Protein AF-B5HY35-F1 (afdb_monomer_lite)

InterPro domains:
  IPR005804 Fatty acid desaturase domain [PF00487] (95-210)
  IPR012171 Fatty acid desaturase [PTHR19353] (73-209)

pLDDT: mean 72.97, std 21.93, range [35.75, 98.25]

Foldseek 3Di:
DPPVVVVVVVVVVVVVVPDDDPPDDPDDDDDDDDDDDDDDDDDDDDDDDDDDDDDDDPDDPDPPDPPPDPPLLQVLLCQLVVVLVVLQCVLVDPPDPPSVVSVVVNVCVVVVQLVVLVVVDPPVVSVVCVSVVSSVVSNLVSVLQCVFQPPFDDDDDDPDDDQLLVLLRRTAADDDPPVCCVSNVLSSLRSLCSVCVPDHSVCSVVCVVVHDDSVVSVVVVVPPDDPDPPPDPDD

Organism: Streptomyces sviceus (strain ATCC 29083 / DSM 924 / JCM 4929 / NBRC 13980 / NCIMB 11184 / NRRL 5439 / UC 5370) (NCBI:txid463191)

Sequence (235 aa):
MPLGDALRRDELRVVAGQAHPPPRQPRQPRQPRQPRGTRPRPRPRPAGLVPGPGPGRQGAPPPDRPLAGVPVFPLLTLEGFNLHVSSVKAPANRSLKRRPLDGALLCAHFALYPTVLLWLLPPGMAIAFIAVHQGLFGVYLGSLFAPNHKGMPILTGDDRPDFLRRQVLTSRNVRGGWFTDIALGGLNHQIEHHLFPSMPSPNLRKARAIRPSPVSIRLEHRSGTPASPPREARP

Secondary structure (DSSP, 8-state):
--HHHHHHHHHHHHHHTT-PPPP-PPPPPPPPPPP---PPPPPPPP--------S---PPPPTTS------HHHHHTTHHHHHHHHHHHGGG-TT-TTHHHHHHHHHHHHHHHHHHHHHHS-HHHHHHHHHHHHHHHHHHHHHHHHHHHTTSPP--SS-PPPHHHHHHHS------HHHHHHHTTTGGGHHHHHH-TTS-GGGHHHHTTTSPPHHHHHHHHHT-PPPPPP-----

Radius of gyration: 25.95 Å; chains: 1; bounding box: 74×46×71 Å

Structure (mmCIF, N/CA/C/O backbone):
data_AF-B5HY35-F1
#
_entry.id   AF-B5HY35-F1
#
loop_
_atom_site.group_PDB
_atom_site.id
_atom_site.type_symbol
_atom_site.label_atom_id
_atom_site.label_alt_id
_atom_site.label_comp_id
_atom_site.label_asym_id
_atom_site.label_entity_id
_atom_site.label_seq_id
_atom_site.pdbx_PDB_ins_code
_atom_site.Cartn_x
_atom_site.Cartn_y
_atom_site.Cartn_z
_atom_site.occupancy
_atom_site.B_iso_or_equiv
_atom_site.auth_seq_id
_atom_site.auth_comp_id
_atom_site.auth_asym_id
_atom_site.auth_atom_id
_atom_site.pdbx_PDB_model_num
ATOM 1 N N . MET A 1 1 ? -10.377 -9.571 -46.362 1.00 47.06 1 MET A N 1
ATOM 2 C CA . MET A 1 1 ? -10.036 -9.389 -44.932 1.00 47.06 1 MET A CA 1
ATOM 3 C C . MET A 1 1 ? -9.162 -8.141 -44.758 1.00 47.06 1 MET A C 1
ATOM 5 O O . MET A 1 1 ? -7.967 -8.254 -44.987 1.00 47.06 1 MET A O 1
ATOM 9 N N . PRO A 1 2 ? -9.725 -6.962 -44.416 1.00 48.44 2 PRO A N 1
ATOM 10 C CA . PRO A 1 2 ? -8.917 -5.803 -44.007 1.00 48.44 2 PRO A CA 1
ATOM 11 C C . PRO A 1 2 ? -9.407 -5.092 -42.721 1.00 48.44 2 PRO A C 1
ATOM 13 O O . PRO A 1 2 ? -8.934 -4.007 -42.402 1.00 48.44 2 PRO A O 1
ATOM 16 N N . LEU A 1 3 ? -10.347 -5.670 -41.961 1.00 43.34 3 LEU A N 1
ATOM 17 C CA . LEU A 1 3 ? -10.993 -4.975 -40.832 1.00 43.34 3 LEU A CA 1
ATOM 18 C C . LEU A 1 3 ? -10.186 -5.002 -39.513 1.00 43.34 3 LEU A C 1
ATOM 20 O O . LEU A 1 3 ? -10.438 -4.198 -38.621 1.00 43.34 3 LEU A O 1
ATOM 24 N N . GLY A 1 4 ? -9.208 -5.907 -39.376 1.00 43.06 4 GLY A N 1
ATOM 25 C CA . GLY A 1 4 ? -8.442 -6.093 -38.131 1.00 43.06 4 GLY A CA 1
ATOM 26 C C . GLY A 1 4 ? -7.314 -5.079 -37.902 1.00 43.06 4 GLY A C 1
ATOM 27 O O . GLY A 1 4 ? -6.993 -4.760 -36.757 1.00 43.06 4 GLY A O 1
ATOM 28 N N . ASP A 1 5 ? -6.733 -4.534 -38.973 1.00 50.94 5 ASP A N 1
ATOM 29 C CA . ASP A 1 5 ? -5.574 -3.635 -38.873 1.00 50.94 5 ASP A CA 1
ATOM 30 C C . ASP A 1 5 ? -5.959 -2.185 -38.558 1.00 50.94 5 ASP A C 1
ATOM 32 O O . ASP A 1 5 ? -5.184 -1.465 -37.924 1.00 50.94 5 ASP A O 1
ATOM 36 N N . ALA A 1 6 ? -7.166 -1.763 -38.941 1.00 45.97 6 ALA A N 1
ATOM 37 C CA . ALA A 1 6 ? -7.681 -0.431 -38.630 1.00 45.97 6 ALA A CA 1
ATOM 38 C C . ALA A 1 6 ? -7.977 -0.280 -37.127 1.00 45.97 6 ALA A C 1
ATOM 40 O O . ALA A 1 6 ? -7.503 0.665 -36.498 1.00 45.97 6 ALA A O 1
ATOM 41 N N . LEU A 1 7 ? -8.633 -1.278 -36.520 1.00 48.44 7 LEU A N 1
ATOM 42 C CA . LEU A 1 7 ? -8.936 -1.294 -35.082 1.00 48.44 7 LEU A CA 1
ATOM 43 C C . LEU A 1 7 ? -7.670 -1.298 -34.210 1.00 48.44 7 LEU A C 1
ATOM 45 O O . LEU A 1 7 ? -7.625 -0.640 -33.173 1.00 48.44 7 LEU A O 1
ATOM 49 N N . ARG A 1 8 ? -6.595 -1.968 -34.650 1.00 52.88 8 ARG A N 1
ATOM 50 C CA . ARG A 1 8 ? -5.300 -1.947 -33.947 1.00 52.88 8 ARG A CA 1
ATOM 51 C C . ARG A 1 8 ? -4.630 -0.572 -33.963 1.00 52.88 8 ARG A C 1
ATOM 53 O O . ARG A 1 8 ? -3.971 -0.214 -32.989 1.00 52.88 8 ARG A O 1
ATOM 60 N N . ARG A 1 9 ? -4.761 0.183 -35.059 1.00 51.97 9 ARG A N 1
ATOM 61 C CA . ARG A 1 9 ? -4.145 1.514 -35.202 1.00 51.97 9 ARG A CA 1
ATOM 62 C C . ARG A 1 9 ? -4.886 2.582 -34.403 1.00 51.97 9 ARG A C 1
ATOM 64 O O . ARG A 1 9 ? -4.225 3.448 -33.829 1.00 51.97 9 ARG A O 1
ATOM 71 N N . ASP A 1 10 ? -6.210 2.491 -34.312 1.00 46.62 10 ASP A N 1
ATOM 72 C CA . ASP A 1 10 ? -7.003 3.431 -33.516 1.00 46.62 10 ASP A CA 1
ATOM 73 C C . ASP A 1 10 ? -6.817 3.213 -32.008 1.00 46.62 10 ASP A C 1
ATOM 75 O O . ASP A 1 10 ? -6.600 4.180 -31.279 1.00 46.62 10 ASP A O 1
ATOM 79 N N . GLU A 1 11 ? -6.738 1.962 -31.541 1.00 49.25 11 GLU A N 1
ATOM 80 C CA . GLU A 1 11 ? -6.374 1.642 -30.147 1.00 49.25 11 GLU A CA 1
ATOM 81 C C . GLU A 1 11 ? -4.985 2.203 -29.770 1.00 49.25 11 GLU A C 1
ATOM 83 O O . GLU A 1 11 ? -4.806 2.800 -28.706 1.00 49.25 11 GLU A O 1
ATOM 88 N N . LEU A 1 12 ? -3.998 2.088 -30.669 1.00 47.97 12 LEU A N 1
ATOM 89 C CA . LEU A 1 12 ? -2.651 2.649 -30.483 1.00 47.97 12 LEU A CA 1
ATOM 90 C C . LEU A 1 12 ? -2.649 4.186 -30.417 1.00 47.97 12 LEU A C 1
ATOM 92 O O . LEU A 1 12 ? -1.876 4.763 -29.649 1.00 47.97 12 LEU A O 1
ATOM 96 N N . ARG A 1 13 ? -3.524 4.858 -31.175 1.00 44.00 13 ARG A N 1
ATOM 97 C CA . ARG A 1 13 ? -3.689 6.321 -31.126 1.00 44.00 13 ARG A CA 1
ATOM 98 C C . ARG A 1 13 ? -4.357 6.792 -29.838 1.00 44.00 13 ARG A C 1
ATOM 100 O O . ARG A 1 13 ? -3.923 7.800 -29.283 1.00 44.00 13 ARG A O 1
ATOM 107 N N . VAL A 1 14 ? -5.349 6.061 -29.329 1.00 48.22 14 VAL A N 1
ATOM 108 C CA . VAL A 1 14 ? -6.013 6.384 -28.053 1.00 48.22 14 VAL A CA 1
ATOM 109 C C . VAL A 1 14 ? -5.040 6.241 -26.876 1.00 48.22 14 VAL A C 1
ATOM 111 O O . VAL A 1 14 ? -5.026 7.090 -25.985 1.00 48.22 14 VAL A O 1
ATOM 114 N N . VAL A 1 15 ? -4.157 5.236 -26.903 1.00 47.69 15 VAL A N 1
ATOM 115 C CA . VAL A 1 15 ? -3.109 5.051 -25.880 1.00 47.69 15 VAL A CA 1
ATOM 116 C C . VAL A 1 15 ? -2.004 6.114 -25.985 1.00 47.69 15 VAL A C 1
ATOM 118 O O . VAL A 1 15 ? -1.507 6.582 -24.961 1.00 47.69 15 VAL A O 1
ATOM 121 N N . ALA A 1 16 ? -1.641 6.547 -27.196 1.00 47.31 16 ALA A N 1
ATOM 122 C CA . ALA A 1 16 ? -0.638 7.595 -27.404 1.00 47.31 16 ALA A CA 1
ATOM 123 C C . ALA A 1 16 ? -1.153 9.011 -27.069 1.00 47.31 16 ALA A C 1
ATOM 125 O O . ALA A 1 16 ? -0.382 9.851 -26.608 1.00 47.31 16 ALA A O 1
ATOM 126 N N . GLY A 1 17 ? -2.451 9.274 -27.254 1.00 35.75 17 GLY A N 1
ATOM 127 C CA . GLY A 1 17 ? -3.072 10.585 -27.026 1.00 35.75 17 GLY A CA 1
ATOM 128 C C . GLY A 1 17 ? -3.246 10.988 -25.556 1.00 35.75 17 GLY A C 1
ATOM 129 O O . GLY A 1 17 ? -3.531 12.150 -25.281 1.00 35.75 17 GLY A O 1
ATOM 130 N N . GLN A 1 18 ? -3.058 10.066 -24.604 1.00 42.53 18 GLN A N 1
ATOM 131 C CA . GLN A 1 18 ? -3.168 10.340 -23.160 1.00 42.53 18 GLN A CA 1
ATOM 132 C C . GLN A 1 18 ? -1.816 10.543 -22.452 1.00 42.53 18 GLN A C 1
ATOM 134 O O . GLN A 1 18 ? -1.767 10.710 -21.231 1.00 42.53 18 GLN A O 1
ATOM 139 N N . ALA A 1 19 ? -0.705 10.550 -23.191 1.00 37.31 19 ALA A N 1
ATOM 140 C CA . ALA A 1 19 ? 0.613 10.785 -22.619 1.00 37.31 19 ALA A CA 1
ATOM 141 C C . ALA A 1 19 ? 0.843 12.288 -22.381 1.00 37.31 19 ALA A C 1
ATOM 143 O O . ALA A 1 19 ? 1.252 13.026 -23.277 1.00 37.31 19 ALA A O 1
ATOM 144 N N . HIS A 1 20 ? 0.618 12.753 -21.150 1.00 43.97 20 HIS A N 1
ATOM 145 C CA . HIS A 1 20 ? 1.194 14.025 -20.709 1.00 43.97 20 HIS A CA 1
ATOM 146 C C . HIS A 1 20 ? 2.728 13.947 -20.825 1.00 43.97 20 HIS A C 1
ATOM 148 O O . HIS A 1 20 ? 3.308 12.923 -20.446 1.00 43.97 20 HIS A O 1
ATOM 154 N N . PRO A 1 21 ? 3.410 15.006 -21.302 1.00 44.62 21 PRO A N 1
ATOM 155 C CA . PRO A 1 21 ? 4.864 15.039 -21.274 1.00 44.62 21 PRO A CA 1
ATOM 156 C C . PRO A 1 21 ? 5.350 14.844 -19.830 1.00 44.62 21 PRO A C 1
ATOM 158 O O . PRO A 1 21 ? 4.743 15.392 -18.901 1.00 44.62 21 PRO A O 1
ATOM 161 N N . PRO A 1 22 ? 6.425 14.066 -19.614 1.00 44.75 22 PRO A N 1
ATOM 162 C CA . PRO A 1 22 ? 6.955 13.856 -18.278 1.00 44.75 22 PRO A CA 1
ATOM 163 C C . PRO A 1 22 ? 7.328 15.209 -17.651 1.00 44.75 22 PRO A C 1
ATOM 165 O O . PRO A 1 22 ? 7.815 16.101 -18.358 1.00 44.75 22 PRO A O 1
ATOM 168 N N . PRO A 1 23 ? 7.123 15.393 -16.335 1.00 45.62 23 PRO A N 1
ATOM 169 C CA . PRO A 1 23 ? 7.538 16.614 -15.661 1.00 45.62 23 PRO A CA 1
ATOM 170 C C . PRO A 1 23 ? 9.036 16.847 -15.890 1.00 45.62 23 PRO A C 1
ATOM 172 O O . PRO A 1 23 ? 9.845 15.922 -15.774 1.00 45.62 23 PRO A O 1
ATOM 175 N N . ARG A 1 24 ? 9.414 18.090 -16.226 1.00 47.03 24 ARG A N 1
ATOM 176 C CA . ARG A 1 24 ? 10.823 18.482 -16.369 1.00 47.03 24 ARG A CA 1
ATOM 177 C C . ARG A 1 24 ? 11.539 18.192 -15.052 1.00 47.03 24 ARG A C 1
ATOM 179 O O . ARG A 1 24 ? 11.246 18.820 -14.037 1.00 47.03 24 ARG A O 1
ATOM 186 N N . GLN A 1 25 ? 12.465 17.237 -15.070 1.00 48.72 25 GLN A N 1
ATOM 187 C CA . GLN A 1 25 ? 13.281 16.947 -13.898 1.00 48.72 25 GLN A CA 1
ATOM 188 C C . GLN A 1 25 ? 14.197 18.145 -13.598 1.00 48.72 25 GLN A C 1
ATOM 190 O O . GLN A 1 25 ? 14.755 18.732 -14.533 1.00 48.72 25 GLN A O 1
ATOM 195 N N . PRO A 1 26 ? 14.388 18.508 -12.319 1.00 40.75 26 PRO A N 1
ATOM 196 C CA . PRO A 1 26 ? 15.399 19.482 -11.934 1.00 40.75 26 PRO A CA 1
ATOM 197 C C . PRO A 1 26 ? 16.775 19.038 -12.441 1.00 40.75 26 PRO A C 1
ATOM 199 O O . PRO A 1 26 ? 17.151 17.873 -12.289 1.00 40.75 26 PRO A O 1
ATOM 202 N N . ARG A 1 27 ? 17.540 19.958 -13.042 1.00 44.81 27 ARG A N 1
ATOM 203 C CA . ARG A 1 27 ? 18.938 19.694 -13.406 1.00 44.81 27 ARG A CA 1
ATOM 204 C C . ARG A 1 27 ? 19.703 19.336 -12.132 1.00 44.81 27 ARG A C 1
ATOM 206 O O . ARG A 1 27 ? 19.783 20.156 -11.222 1.00 44.81 27 ARG A O 1
ATOM 213 N N . GLN A 1 28 ? 20.257 18.127 -12.070 1.00 42.44 28 GLN A N 1
ATOM 214 C CA . GLN A 1 28 ? 21.135 17.761 -10.963 1.00 42.44 28 GLN A CA 1
ATOM 215 C C . GLN A 1 28 ? 22.398 18.639 -11.001 1.00 42.44 28 GLN A C 1
ATOM 217 O O . GLN A 1 28 ? 22.946 18.858 -12.088 1.00 42.44 28 GLN A O 1
ATOM 222 N N . PRO A 1 29 ? 22.872 19.144 -9.849 1.00 38.00 29 PRO A N 1
ATOM 223 C CA . PRO A 1 29 ? 24.142 19.851 -9.776 1.00 38.00 29 PRO A CA 1
ATOM 224 C C . PRO A 1 29 ? 25.274 18.954 -10.285 1.00 38.00 29 PRO A C 1
ATOM 226 O O . PRO A 1 29 ? 25.375 17.789 -9.895 1.00 38.00 29 PRO A O 1
ATOM 229 N N . ARG A 1 30 ? 26.133 19.486 -11.162 1.00 43.59 30 ARG A N 1
ATOM 230 C CA . ARG A 1 30 ? 27.358 18.790 -11.577 1.00 43.59 30 ARG A CA 1
ATOM 231 C C . ARG A 1 30 ? 28.231 18.580 -10.342 1.00 43.59 30 ARG A C 1
ATOM 233 O O . ARG A 1 30 ? 28.586 19.553 -9.682 1.00 43.59 30 ARG A O 1
ATOM 240 N N . GLN A 1 31 ? 28.589 17.332 -10.049 1.00 41.75 31 GLN A N 1
ATOM 241 C CA . GLN A 1 31 ? 29.570 17.063 -9.004 1.00 41.75 31 GLN A CA 1
ATOM 242 C C . GLN A 1 31 ? 30.951 17.600 -9.423 1.00 41.75 31 GLN A C 1
ATOM 244 O O . GLN A 1 31 ? 31.312 17.492 -10.603 1.00 41.75 31 GLN A O 1
ATOM 249 N N . PRO A 1 32 ? 31.732 18.177 -8.495 1.00 37.53 32 PRO A N 1
ATOM 250 C CA . PRO A 1 32 ? 33.096 18.603 -8.776 1.00 37.53 32 PRO A CA 1
ATOM 251 C C . PRO A 1 32 ? 33.966 17.408 -9.180 1.00 37.53 32 PRO A C 1
ATOM 253 O O . PRO A 1 32 ? 33.947 16.363 -8.531 1.00 37.53 32 PRO A O 1
ATOM 256 N N . ARG A 1 33 ? 34.755 17.561 -10.249 1.00 45.53 33 ARG A N 1
ATOM 257 C CA . ARG A 1 33 ? 35.752 16.559 -10.650 1.00 45.53 33 ARG A CA 1
ATOM 258 C C . ARG A 1 33 ? 36.822 16.453 -9.562 1.00 45.53 33 ARG A C 1
ATOM 260 O O . ARG A 1 33 ? 37.447 17.457 -9.232 1.00 45.53 33 ARG A O 1
ATOM 267 N N . GLN A 1 34 ? 37.063 15.249 -9.043 1.00 40.66 34 GLN A N 1
ATOM 268 C CA . GLN A 1 34 ? 38.205 15.013 -8.159 1.00 40.66 34 GLN A CA 1
ATOM 269 C C . GLN A 1 34 ? 39.534 15.190 -8.924 1.00 40.66 34 GLN A C 1
ATOM 271 O O . GLN A 1 34 ? 39.621 14.783 -10.090 1.00 40.66 34 GLN A O 1
ATOM 276 N N . PRO A 1 35 ? 40.582 15.763 -8.299 1.00 40.88 35 PRO A N 1
ATOM 277 C CA . PRO A 1 35 ? 41.904 15.867 -8.908 1.00 40.88 35 PRO A CA 1
ATOM 278 C C . PRO A 1 35 ? 42.523 14.480 -9.123 1.00 40.88 35 PRO A C 1
ATOM 280 O O . PRO A 1 35 ? 42.436 13.602 -8.264 1.00 40.88 35 PRO A O 1
ATOM 283 N N . ARG A 1 36 ? 43.172 14.278 -10.274 1.00 43.12 36 ARG A N 1
ATOM 284 C CA . ARG A 1 36 ? 43.878 13.032 -10.608 1.00 43.12 36 ARG A CA 1
ATOM 285 C C . ARG A 1 36 ? 45.102 12.853 -9.701 1.00 43.12 36 ARG A C 1
ATOM 287 O O . ARG A 1 36 ? 46.162 13.391 -9.991 1.00 43.12 36 ARG A O 1
ATOM 294 N N . GLY A 1 37 ? 44.963 12.062 -8.641 1.00 39.53 37 GLY A N 1
ATOM 295 C CA . GLY A 1 37 ? 46.097 11.496 -7.910 1.00 39.53 37 GLY A CA 1
ATOM 296 C C . GLY A 1 37 ? 46.727 10.343 -8.697 1.00 39.53 37 GLY A C 1
ATOM 297 O O . GLY A 1 37 ? 46.035 9.422 -9.136 1.00 39.53 37 GLY A O 1
ATOM 298 N N . THR A 1 38 ? 48.041 10.394 -8.892 1.00 44.75 38 THR A N 1
ATOM 299 C CA . THR A 1 38 ? 48.872 9.349 -9.500 1.00 44.75 38 THR A CA 1
ATOM 300 C C . THR A 1 38 ? 48.823 8.064 -8.667 1.00 44.75 38 THR A C 1
ATOM 302 O O . THR A 1 38 ? 49.380 7.993 -7.576 1.00 44.75 38 THR A O 1
ATOM 305 N N . ARG A 1 39 ? 48.165 7.012 -9.174 1.00 45.44 39 ARG A N 1
ATOM 306 C CA . ARG A 1 39 ? 48.300 5.652 -8.621 1.00 45.44 39 ARG A CA 1
ATOM 307 C C . ARG A 1 39 ? 49.526 4.953 -9.236 1.00 45.44 39 ARG A C 1
ATOM 309 O O . ARG A 1 39 ? 49.709 5.066 -10.450 1.00 45.44 39 ARG A O 1
ATOM 316 N N . PRO A 1 40 ? 50.336 4.202 -8.465 1.00 41.41 40 PRO A N 1
ATOM 317 C CA . PRO A 1 40 ? 51.445 3.423 -9.018 1.00 41.41 40 PRO A CA 1
ATOM 318 C C . PRO A 1 40 ? 50.929 2.283 -9.910 1.00 41.41 40 PRO A C 1
ATOM 320 O O . PRO A 1 40 ? 49.905 1.665 -9.607 1.00 41.41 40 PRO A O 1
ATOM 323 N N . ARG A 1 41 ? 51.639 1.987 -11.008 1.00 42.31 41 ARG A N 1
ATOM 324 C CA . ARG A 1 41 ? 51.294 0.898 -11.941 1.00 42.31 41 ARG A CA 1
ATOM 325 C C . ARG A 1 41 ? 51.433 -0.481 -11.260 1.00 42.31 41 ARG A C 1
ATOM 327 O O . ARG A 1 41 ? 52.456 -0.717 -10.617 1.00 42.31 41 ARG A O 1
ATOM 334 N N . PRO A 1 42 ? 50.486 -1.424 -11.435 1.00 44.19 42 PRO A N 1
ATOM 335 C CA . PRO A 1 42 ? 50.684 -2.807 -11.011 1.00 44.19 42 PRO A CA 1
ATOM 336 C C . PRO A 1 42 ? 51.680 -3.526 -11.936 1.00 44.19 42 PRO A C 1
ATOM 338 O O . PRO A 1 42 ? 51.660 -3.330 -13.152 1.00 44.19 42 PRO A O 1
ATOM 341 N N . ARG A 1 43 ? 52.540 -4.378 -11.361 1.00 38.78 43 ARG A N 1
ATOM 342 C CA . ARG A 1 43 ? 53.483 -5.238 -12.100 1.00 38.78 43 ARG A CA 1
ATOM 343 C C . ARG A 1 43 ? 52.736 -6.270 -12.971 1.00 38.78 43 ARG A C 1
ATOM 345 O O . ARG A 1 43 ? 51.701 -6.775 -12.531 1.00 38.78 43 ARG A O 1
ATOM 352 N N . PRO A 1 44 ? 53.253 -6.632 -14.160 1.00 42.28 44 PRO A N 1
ATOM 353 C CA . PRO A 1 44 ? 52.632 -7.647 -15.008 1.00 42.28 44 PRO A CA 1
ATOM 354 C C . PRO A 1 44 ? 52.808 -9.051 -14.403 1.00 42.28 44 PRO A C 1
ATOM 356 O O . PRO A 1 44 ? 53.898 -9.414 -13.963 1.00 42.28 44 PRO A O 1
ATOM 359 N N . ARG A 1 45 ? 51.729 -9.843 -14.374 1.00 43.03 45 ARG A N 1
ATOM 360 C CA . ARG A 1 45 ? 51.772 -11.282 -14.058 1.00 43.03 45 ARG A CA 1
ATOM 361 C C . ARG A 1 45 ? 52.113 -12.084 -15.324 1.00 43.03 45 ARG A C 1
ATOM 363 O O . ARG A 1 45 ? 51.675 -11.682 -16.402 1.00 43.03 45 ARG A O 1
ATOM 370 N N . PRO A 1 46 ? 52.857 -13.199 -15.213 1.00 37.44 46 PRO A N 1
ATOM 371 C CA . PRO A 1 46 ? 53.215 -14.024 -16.360 1.00 37.44 46 PRO A CA 1
ATOM 372 C C . PRO A 1 46 ? 51.979 -14.681 -16.986 1.00 37.44 46 PRO A C 1
ATOM 374 O O . PRO A 1 46 ? 51.049 -15.093 -16.291 1.00 37.44 46 PRO A O 1
ATOM 377 N N . ALA A 1 47 ? 51.986 -14.753 -18.315 1.00 46.56 47 ALA A N 1
ATOM 378 C CA . ALA A 1 47 ? 50.959 -15.389 -19.121 1.00 46.56 47 ALA A CA 1
ATOM 379 C C . ALA A 1 47 ? 51.029 -16.914 -18.957 1.00 46.56 47 ALA A C 1
ATOM 381 O O . ALA A 1 47 ? 52.007 -17.545 -19.344 1.00 46.56 47 ALA A O 1
ATOM 382 N N . GLY A 1 48 ? 49.979 -17.500 -18.390 1.00 39.66 48 GLY A N 1
ATOM 383 C CA . GLY A 1 48 ? 49.832 -18.944 -18.282 1.00 39.66 48 GLY A CA 1
ATOM 384 C C . GLY A 1 48 ? 48.481 -19.304 -17.680 1.00 39.66 48 GLY A C 1
ATOM 385 O O . GLY A 1 48 ? 48.239 -19.032 -16.510 1.00 39.66 48 GLY A O 1
ATOM 386 N N . LEU A 1 49 ? 47.632 -19.930 -18.499 1.00 36.31 49 LEU A N 1
ATOM 387 C CA . LEU A 1 49 ? 46.362 -20.575 -18.148 1.00 36.31 49 LEU A CA 1
ATOM 388 C C . LEU A 1 49 ? 45.172 -19.641 -17.835 1.00 36.31 49 LEU A C 1
ATOM 390 O O . LEU A 1 49 ? 44.870 -19.315 -16.691 1.00 36.31 49 LEU A O 1
ATOM 394 N N . VAL A 1 50 ? 44.430 -19.274 -18.884 1.00 43.41 50 VAL A N 1
ATOM 395 C CA . VAL A 1 50 ? 43.039 -18.805 -18.776 1.00 43.41 50 VAL A CA 1
ATOM 396 C C . VAL A 1 50 ? 42.131 -20.032 -18.925 1.00 43.41 50 VAL A C 1
ATOM 398 O O . VAL A 1 50 ? 42.054 -20.571 -20.029 1.00 43.41 50 VAL A O 1
ATOM 401 N N . PRO A 1 51 ? 41.428 -20.504 -17.880 1.00 39.25 51 PRO A N 1
ATOM 402 C CA . PRO A 1 51 ? 40.349 -21.462 -18.070 1.00 39.25 51 PRO A CA 1
ATOM 403 C C . PRO A 1 51 ? 39.155 -20.711 -18.673 1.00 39.25 51 PRO A C 1
ATOM 405 O O . PRO A 1 51 ? 38.641 -19.765 -18.073 1.00 39.25 51 PRO A O 1
ATOM 408 N N . GLY A 1 52 ? 38.724 -21.099 -19.874 1.00 38.03 52 GLY A N 1
ATOM 409 C CA . GLY A 1 52 ? 37.492 -20.583 -20.473 1.00 38.03 52 GLY A CA 1
ATOM 410 C C . GLY A 1 52 ? 36.262 -20.961 -19.629 1.00 38.03 52 GLY A C 1
ATOM 411 O O . GLY A 1 52 ? 36.263 -22.018 -18.992 1.00 38.03 52 GLY A O 1
ATOM 412 N N . PRO A 1 53 ? 35.197 -20.139 -19.590 1.00 43.22 53 PRO A N 1
ATOM 413 C CA . PRO A 1 53 ? 33.997 -20.481 -18.842 1.00 43.22 53 PRO A CA 1
ATOM 414 C C . PRO A 1 53 ? 33.224 -21.578 -19.586 1.00 43.22 53 PRO A C 1
ATOM 416 O O . PRO A 1 53 ? 32.510 -21.311 -20.551 1.00 43.22 53 PRO A O 1
ATOM 419 N N . GLY A 1 54 ? 33.384 -22.822 -19.131 1.00 36.16 54 GLY A N 1
ATOM 420 C CA . GLY A 1 54 ? 32.528 -23.945 -19.508 1.00 36.16 54 GLY A CA 1
ATOM 421 C C . GLY A 1 54 ? 31.090 -23.777 -18.987 1.00 36.16 54 GLY A C 1
ATOM 422 O O . GLY A 1 54 ? 30.835 -22.969 -18.086 1.00 36.16 54 GLY A O 1
AT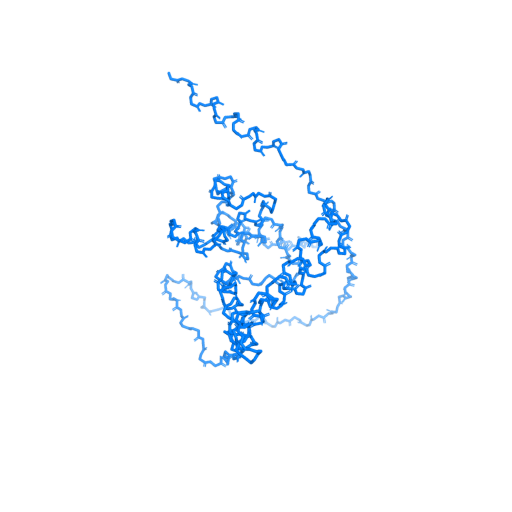OM 423 N N . PRO A 1 55 ? 30.121 -24.516 -19.550 1.00 42.34 55 PRO A N 1
ATOM 424 C CA . PRO A 1 55 ? 28.715 -24.350 -19.224 1.00 42.34 55 PRO A CA 1
ATOM 425 C C . PRO A 1 55 ? 28.394 -24.989 -17.866 1.00 42.34 55 PRO A C 1
ATOM 427 O O . PRO A 1 55 ? 28.708 -26.148 -17.621 1.00 42.34 55 PRO A O 1
ATOM 430 N N . GLY A 1 56 ? 27.703 -24.237 -17.005 1.00 46.16 56 GLY A N 1
ATOM 431 C CA . GLY A 1 56 ? 26.961 -24.785 -15.870 1.00 46.16 56 GLY A CA 1
ATOM 432 C C . GLY A 1 56 ? 27.766 -25.034 -14.594 1.00 46.16 56 GLY A C 1
ATOM 433 O O . GLY A 1 56 ? 28.328 -26.101 -14.394 1.00 46.16 56 GLY A O 1
ATOM 434 N N . ARG A 1 57 ? 27.691 -24.081 -13.659 1.00 37.78 57 ARG A N 1
ATOM 435 C CA . ARG A 1 57 ? 27.633 -24.342 -12.211 1.00 37.78 57 ARG A CA 1
ATOM 436 C C . ARG A 1 57 ? 27.079 -23.096 -11.523 1.00 37.78 57 ARG A C 1
ATOM 438 O O . ARG A 1 57 ? 27.772 -22.098 -11.356 1.00 37.78 57 ARG A O 1
ATOM 445 N N . GLN A 1 58 ? 25.798 -23.149 -11.158 1.00 48.22 58 GLN A N 1
ATOM 446 C CA . GLN A 1 58 ? 25.243 -22.298 -10.107 1.00 48.22 58 GLN A CA 1
ATOM 447 C C . GLN A 1 58 ? 25.947 -22.718 -8.811 1.00 48.22 58 GLN A C 1
ATOM 449 O O . GLN A 1 58 ? 25.523 -23.656 -8.145 1.00 48.22 58 GLN A O 1
ATOM 454 N N . GLY A 1 59 ? 27.106 -22.120 -8.533 1.00 37.12 59 GLY A N 1
ATOM 455 C CA . GLY A 1 59 ? 27.824 -22.343 -7.286 1.00 37.12 59 GLY A CA 1
ATOM 456 C C . GLY A 1 59 ? 27.004 -21.778 -6.134 1.00 37.12 59 GLY A C 1
ATOM 457 O O . GLY A 1 59 ? 26.560 -20.630 -6.201 1.00 37.12 59 GLY A O 1
ATOM 458 N N . ALA A 1 60 ? 26.781 -22.594 -5.104 1.00 49.28 60 ALA A N 1
ATOM 459 C CA . ALA A 1 60 ? 26.211 -22.140 -3.845 1.00 49.28 60 ALA A CA 1
ATOM 460 C C . ALA A 1 60 ? 27.011 -20.931 -3.313 1.00 49.28 60 ALA A C 1
ATOM 462 O O . ALA A 1 60 ? 28.232 -20.880 -3.498 1.00 49.28 60 ALA A O 1
ATOM 463 N N . PRO A 1 61 ? 26.349 -19.939 -2.694 1.00 48.06 61 PRO A N 1
ATOM 464 C CA . PRO A 1 61 ? 27.043 -18.787 -2.135 1.00 48.06 61 PRO A CA 1
ATOM 465 C C . PRO A 1 61 ? 28.063 -19.224 -1.063 1.00 48.06 61 PRO A C 1
ATOM 467 O O . PRO A 1 61 ? 27.830 -20.222 -0.380 1.00 48.06 61 PRO A O 1
ATOM 470 N N . PRO A 1 62 ? 29.188 -18.496 -0.912 1.00 48.12 62 PRO A N 1
ATOM 471 C CA . PRO A 1 62 ? 30.229 -18.823 0.062 1.00 48.12 62 PRO A CA 1
ATOM 472 C C . PRO A 1 62 ? 29.679 -18.803 1.506 1.00 48.12 62 PRO A C 1
ATOM 474 O O . PRO A 1 62 ? 28.820 -17.968 1.808 1.00 48.12 62 PRO A O 1
ATOM 477 N N . PRO A 1 63 ? 30.143 -19.714 2.386 1.00 59.41 63 PRO A N 1
ATOM 478 C CA . PRO A 1 63 ? 29.511 -20.012 3.677 1.00 59.41 63 PRO A CA 1
ATOM 479 C C . PRO A 1 63 ? 29.726 -18.962 4.784 1.00 59.41 63 PRO A C 1
ATOM 481 O O . PRO A 1 63 ? 29.244 -19.149 5.895 1.00 59.41 63 PRO A O 1
ATOM 484 N N . ASP A 1 64 ? 30.429 -17.863 4.519 1.00 58.50 64 ASP A N 1
ATOM 485 C CA . ASP A 1 64 ? 31.016 -17.001 5.551 1.00 58.50 64 ASP A CA 1
ATOM 486 C C . ASP A 1 64 ? 30.644 -15.513 5.450 1.00 58.50 64 ASP A C 1
ATOM 488 O O . ASP A 1 64 ? 31.210 -14.677 6.154 1.00 58.50 64 ASP A O 1
ATOM 492 N N . ARG A 1 65 ? 29.619 -15.149 4.668 1.00 50.94 65 ARG A N 1
ATOM 493 C CA . ARG A 1 65 ? 28.930 -1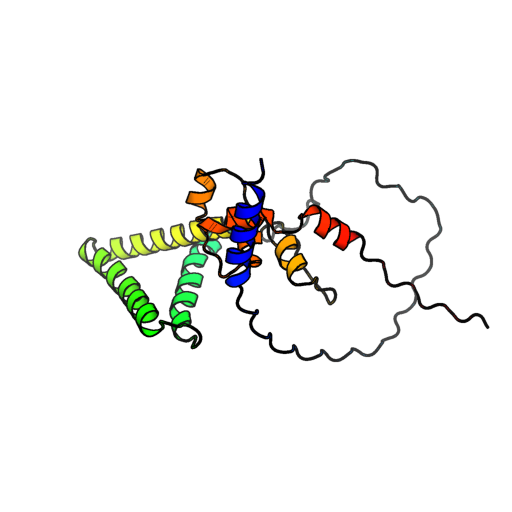3.877 4.930 1.00 50.94 65 ARG A CA 1
ATOM 494 C C . ARG A 1 65 ? 27.833 -14.121 5.952 1.00 50.94 65 ARG A C 1
ATOM 496 O O . ARG A 1 65 ? 26.888 -14.837 5.613 1.00 50.94 65 ARG A O 1
ATOM 503 N N . PRO A 1 66 ? 27.872 -13.502 7.149 1.00 40.31 66 PRO A N 1
ATOM 504 C CA . PRO A 1 66 ? 26.680 -13.458 7.964 1.00 40.31 66 PRO A CA 1
ATOM 505 C C . PRO A 1 66 ? 25.616 -12.798 7.093 1.00 40.31 66 PRO A C 1
ATOM 507 O O . PRO A 1 66 ? 25.752 -11.648 6.665 1.00 40.31 66 PRO A O 1
ATOM 510 N N . LEU A 1 67 ? 24.563 -13.550 6.781 1.00 54.22 67 LEU A N 1
ATOM 511 C CA . LEU A 1 67 ? 23.277 -12.951 6.495 1.00 54.22 67 LEU A CA 1
ATOM 512 C C . LEU A 1 67 ? 22.993 -12.125 7.744 1.00 54.22 67 LEU A C 1
ATOM 514 O O . LEU A 1 67 ? 22.505 -12.665 8.730 1.00 54.22 67 LEU A O 1
ATOM 518 N N . ALA A 1 68 ? 23.367 -10.848 7.750 1.00 47.00 68 ALA A N 1
ATOM 519 C CA . ALA A 1 68 ? 22.996 -9.911 8.793 1.00 47.00 68 ALA A CA 1
ATOM 520 C C . ALA A 1 68 ? 21.483 -9.680 8.667 1.00 47.00 68 ALA A C 1
ATOM 522 O O . ALA A 1 68 ? 21.029 -8.672 8.140 1.00 47.00 68 ALA A O 1
ATOM 523 N N . GLY A 1 69 ? 20.685 -10.712 8.947 1.00 49.22 69 GLY A N 1
ATOM 524 C CA . GLY A 1 69 ? 20.079 -10.891 10.255 1.00 49.22 69 GLY A CA 1
ATOM 525 C C . GLY A 1 69 ? 19.122 -9.804 10.695 1.00 49.22 69 GLY A C 1
ATOM 526 O O . GLY A 1 69 ? 18.625 -9.879 11.807 1.00 49.22 69 GLY A O 1
ATOM 527 N N . VAL A 1 70 ? 18.834 -8.813 9.856 1.00 58.09 70 VAL A N 1
ATOM 528 C CA . VAL A 1 70 ? 17.653 -7.992 10.046 1.00 58.09 70 VAL A CA 1
ATOM 529 C C . VAL A 1 70 ? 16.471 -8.921 9.797 1.00 58.09 70 VAL A C 1
ATOM 531 O O . VAL A 1 70 ? 16.324 -9.422 8.674 1.00 58.09 70 VAL A O 1
ATOM 534 N N . PRO A 1 71 ? 15.648 -9.214 10.813 1.00 63.53 71 PRO A N 1
ATOM 535 C CA . PRO A 1 71 ? 14.529 -10.102 10.621 1.00 63.53 71 PRO A CA 1
ATOM 536 C C . PRO A 1 71 ? 13.529 -9.322 9.761 1.00 63.53 71 PRO A C 1
ATOM 538 O O . PRO A 1 71 ? 12.846 -8.406 10.216 1.00 63.53 71 PRO A O 1
ATOM 541 N N . VAL A 1 72 ? 13.527 -9.637 8.463 1.00 74.38 72 VAL A N 1
ATOM 542 C CA . VAL A 1 72 ? 12.741 -8.923 7.451 1.00 74.38 72 VAL A CA 1
ATOM 543 C C . VAL A 1 72 ? 11.279 -8.894 7.882 1.00 74.38 72 VAL A C 1
ATOM 545 O O . VAL A 1 72 ? 10.679 -7.834 7.892 1.00 74.38 72 VAL A O 1
ATOM 548 N N . PHE A 1 73 ? 10.743 -10.025 8.342 1.00 77.38 73 PHE A N 1
ATOM 549 C CA . PHE A 1 73 ? 9.342 -10.156 8.741 1.00 77.38 73 PHE A CA 1
ATOM 550 C C . PHE A 1 73 ? 8.922 -9.235 9.904 1.00 77.38 73 PHE A C 1
ATOM 552 O O . PHE A 1 73 ? 7.950 -8.506 9.720 1.00 77.38 73 PHE A O 1
ATOM 559 N N . PRO A 1 74 ? 9.640 -9.171 11.046 1.00 83.44 74 PRO A N 1
ATOM 560 C CA . PRO A 1 74 ? 9.380 -8.167 12.076 1.00 83.44 74 PRO A CA 1
ATOM 561 C C . PRO A 1 74 ? 9.396 -6.728 11.565 1.00 83.44 74 PRO A C 1
ATOM 563 O O . PRO A 1 74 ? 8.499 -5.966 11.909 1.00 83.44 74 PRO A O 1
ATOM 566 N N . LEU A 1 75 ? 10.340 -6.351 10.697 1.00 84.31 75 LEU A N 1
ATOM 567 C CA . LEU A 1 75 ? 10.338 -5.001 10.125 1.00 84.31 75 LEU A CA 1
ATOM 568 C C . LEU A 1 75 ? 9.162 -4.758 9.175 1.00 84.31 75 LEU A C 1
ATOM 570 O O . LEU A 1 75 ? 8.653 -3.642 9.135 1.00 84.31 75 LEU A O 1
ATOM 574 N N . LEU A 1 76 ? 8.690 -5.775 8.446 1.00 86.25 76 LEU A N 1
ATOM 575 C CA . LEU A 1 76 ? 7.521 -5.615 7.578 1.00 86.25 76 LEU A CA 1
ATOM 576 C C . LEU A 1 76 ? 6.258 -5.279 8.376 1.00 86.25 76 LEU A C 1
ATOM 578 O O . LEU A 1 76 ? 5.404 -4.582 7.844 1.00 86.25 76 LEU A O 1
ATOM 582 N N . THR A 1 77 ? 6.151 -5.660 9.656 1.00 87.25 77 THR A N 1
ATOM 583 C CA . THR A 1 77 ? 5.014 -5.231 10.498 1.00 87.25 77 THR A CA 1
ATOM 584 C C . THR A 1 77 ? 4.915 -3.703 10.623 1.00 87.25 77 THR A C 1
ATOM 586 O O . THR A 1 77 ? 3.826 -3.170 10.813 1.00 87.25 77 THR A O 1
ATOM 589 N N . LEU A 1 78 ? 6.030 -2.987 10.436 1.00 89.06 78 LEU A N 1
ATOM 590 C CA . LEU A 1 78 ? 6.101 -1.525 10.470 1.00 89.06 78 LEU A CA 1
ATOM 591 C C . LEU A 1 78 ? 5.897 -0.866 9.099 1.00 89.06 78 LEU A C 1
ATOM 593 O O . LEU A 1 78 ? 5.726 0.352 9.035 1.00 89.06 78 LEU A O 1
ATOM 597 N N . GLU A 1 79 ? 5.875 -1.627 8.003 1.00 91.19 79 GLU A N 1
ATOM 598 C CA . GLU A 1 79 ? 5.689 -1.063 6.658 1.00 91.19 79 GLU A CA 1
ATOM 599 C C . GLU A 1 79 ? 4.337 -0.348 6.540 1.00 91.19 79 GLU A C 1
ATOM 601 O O . GLU A 1 79 ? 4.247 0.752 5.997 1.00 91.19 79 GLU A O 1
ATOM 606 N N . GLY A 1 80 ? 3.289 -0.919 7.144 1.00 88.81 80 GLY A N 1
ATOM 607 C CA . GLY A 1 80 ? 1.974 -0.285 7.205 1.00 88.81 80 GLY A CA 1
ATOM 608 C C . GLY A 1 80 ? 2.017 1.089 7.878 1.00 88.81 80 GLY A C 1
ATOM 609 O O . GLY A 1 80 ? 1.434 2.050 7.380 1.00 88.81 80 GLY A O 1
ATOM 610 N N . PHE A 1 81 ? 2.786 1.218 8.962 1.00 90.88 81 PHE A N 1
ATOM 611 C CA . PHE A 1 81 ? 2.972 2.492 9.654 1.00 90.88 81 PHE A CA 1
ATOM 612 C C . PHE A 1 81 ? 3.719 3.516 8.789 1.00 90.88 81 PHE A C 1
ATOM 614 O O . PHE A 1 81 ? 3.314 4.677 8.717 1.00 90.88 81 PHE A O 1
ATOM 621 N N . ASN A 1 82 ? 4.764 3.094 8.073 1.00 91.31 82 ASN A N 1
ATOM 622 C CA . ASN A 1 82 ? 5.480 3.956 7.131 1.00 91.31 82 ASN A CA 1
ATOM 623 C C . ASN A 1 82 ? 4.551 4.512 6.029 1.00 91.31 82 ASN A C 1
ATOM 625 O O . ASN A 1 82 ? 4.614 5.699 5.681 1.00 91.31 82 ASN A O 1
ATOM 629 N N . LEU A 1 83 ? 3.632 3.682 5.526 1.00 90.75 83 LEU A N 1
ATOM 630 C CA . LEU A 1 83 ? 2.614 4.096 4.559 1.00 90.75 83 LEU A CA 1
ATOM 631 C C . LEU A 1 83 ? 1.587 5.060 5.164 1.00 90.75 83 LEU A C 1
ATOM 633 O O . LEU A 1 83 ? 1.226 6.039 4.508 1.00 90.75 83 LEU A O 1
ATOM 637 N N . HIS A 1 84 ? 1.167 4.860 6.416 1.00 93.75 84 HIS A N 1
ATOM 638 C CA . HIS A 1 84 ? 0.291 5.807 7.120 1.00 93.75 84 HIS A CA 1
ATOM 639 C C . HIS A 1 84 ? 0.951 7.172 7.289 1.00 93.75 84 HIS A C 1
ATOM 641 O O . HIS A 1 84 ? 0.356 8.189 6.939 1.00 93.75 84 HIS A O 1
ATOM 647 N N . VAL A 1 85 ? 2.211 7.211 7.732 1.00 93.38 85 VAL A N 1
ATOM 648 C CA . VAL A 1 85 ? 2.977 8.462 7.857 1.00 93.38 85 VAL A CA 1
ATOM 649 C C . VAL A 1 85 ? 3.091 9.168 6.504 1.00 93.38 85 VAL A C 1
ATOM 651 O O . VAL A 1 85 ? 2.909 10.384 6.419 1.00 93.38 85 VAL A O 1
ATOM 654 N N . SER A 1 86 ? 3.364 8.420 5.434 1.00 91.50 86 SER A N 1
ATOM 655 C CA . SER A 1 86 ? 3.422 8.967 4.073 1.00 91.50 86 SER A CA 1
ATOM 656 C C . SER A 1 86 ? 2.065 9.508 3.611 1.00 91.50 86 SER A C 1
ATOM 658 O O . SER A 1 86 ? 2.004 10.585 3.018 1.00 91.50 86 SER A O 1
ATOM 660 N N . SER A 1 87 ? 0.976 8.815 3.947 1.00 91.38 87 SER A N 1
ATOM 661 C CA . SER A 1 87 ? -0.397 9.225 3.638 1.00 91.38 87 SER A CA 1
ATOM 662 C C . SER A 1 87 ? -0.787 10.505 4.376 1.00 91.38 87 SER A C 1
ATOM 664 O O . SER A 1 87 ? -1.313 11.421 3.756 1.00 91.38 87 SER A O 1
ATOM 666 N N . VAL A 1 88 ? -0.444 10.637 5.662 1.00 93.25 88 VAL A N 1
ATOM 667 C CA . VAL A 1 88 ? -0.685 11.860 6.454 1.00 93.25 88 VAL A CA 1
ATOM 668 C C . VAL A 1 88 ? 0.122 13.050 5.926 1.00 93.25 88 VAL A C 1
ATOM 670 O O . VAL A 1 88 ? -0.348 14.186 5.958 1.00 93.25 88 VAL A O 1
ATOM 673 N N . LYS A 1 89 ? 1.321 12.811 5.381 1.00 92.00 89 LYS A N 1
ATOM 674 C CA . LYS A 1 89 ? 2.128 13.855 4.728 1.00 92.00 89 LYS A CA 1
ATOM 675 C C . LYS A 1 89 ? 1.597 14.241 3.342 1.00 92.00 89 LYS A C 1
ATOM 677 O O . LYS A 1 89 ? 1.860 15.355 2.888 1.00 92.00 89 LYS A O 1
ATOM 682 N N . ALA A 1 90 ? 0.861 13.362 2.659 1.00 90.56 90 ALA A N 1
ATOM 683 C CA . ALA A 1 90 ? 0.460 13.556 1.264 1.00 90.56 90 ALA A CA 1
ATOM 684 C C . ALA A 1 90 ? -0.369 14.835 1.000 1.00 90.56 90 ALA A C 1
ATOM 686 O O . ALA A 1 90 ? -0.057 15.524 0.025 1.00 90.56 90 ALA A O 1
ATOM 687 N N . PRO A 1 91 ? -1.337 15.251 1.846 1.00 90.50 91 PRO A N 1
ATOM 688 C CA . PRO A 1 91 ? -2.096 16.495 1.646 1.00 90.50 91 PRO A CA 1
ATOM 689 C C . PRO A 1 91 ? -1.249 17.782 1.610 1.00 90.50 91 PRO A C 1
ATOM 691 O O . PRO A 1 91 ? -1.677 18.803 1.048 1.00 90.50 91 PRO A O 1
ATOM 694 N N . ALA A 1 92 ? -0.027 17.756 2.159 1.00 89.06 92 ALA A N 1
ATOM 695 C CA . ALA A 1 92 ? 0.916 18.872 2.067 1.00 89.06 92 ALA A CA 1
ATOM 696 C C . ALA A 1 92 ? 1.426 19.097 0.628 1.00 89.06 92 ALA A C 1
ATOM 698 O O . ALA A 1 92 ? 1.851 20.203 0.284 1.00 89.06 92 ALA A O 1
ATOM 699 N N . ASN A 1 93 ? 1.341 18.084 -0.241 1.00 88.19 93 ASN A N 1
ATOM 700 C CA . ASN A 1 93 ? 1.721 18.193 -1.642 1.00 88.19 93 ASN A CA 1
ATOM 701 C C . ASN A 1 93 ? 0.707 19.043 -2.427 1.00 88.19 93 ASN A C 1
ATOM 703 O O . ASN A 1 93 ? -0.437 18.646 -2.655 1.00 88.19 93 ASN A O 1
ATOM 707 N N . ARG A 1 94 ? 1.152 20.213 -2.901 1.00 84.75 94 ARG A N 1
ATOM 708 C CA . ARG A 1 94 ? 0.311 21.154 -3.658 1.00 84.75 94 ARG A CA 1
ATOM 709 C C . ARG A 1 94 ? -0.051 20.689 -5.073 1.00 84.75 94 ARG A C 1
ATOM 711 O O . ARG A 1 94 ? -0.949 21.273 -5.662 1.00 84.75 94 ARG A O 1
ATOM 718 N N . SER A 1 95 ? 0.609 19.659 -5.609 1.00 86.19 95 SER A N 1
ATOM 719 C CA . SER A 1 95 ? 0.321 19.131 -6.957 1.00 86.19 95 SER A CA 1
ATOM 720 C C . SER A 1 95 ? -0.937 18.256 -7.035 1.00 86.19 95 SER A C 1
ATOM 722 O O . SER A 1 95 ? -1.416 17.965 -8.131 1.00 86.19 95 SER A O 1
ATOM 724 N N . LEU A 1 96 ? -1.492 17.844 -5.892 1.00 85.00 96 LEU A N 1
ATOM 725 C CA . LEU A 1 96 ? -2.727 17.067 -5.845 1.00 85.00 96 LEU A CA 1
ATOM 726 C C . LEU A 1 96 ? -3.922 17.935 -6.272 1.00 85.00 96 LEU A C 1
ATOM 728 O O . LEU A 1 96 ? -4.127 19.036 -5.762 1.00 85.00 96 LEU A O 1
ATOM 732 N N . LYS A 1 97 ? -4.737 17.429 -7.203 1.00 88.50 97 LYS A N 1
ATOM 733 C CA . LYS A 1 97 ? -5.879 18.176 -7.761 1.00 88.50 97 LYS A CA 1
ATOM 734 C C . LYS A 1 97 ? -7.041 18.327 -6.772 1.00 88.50 97 LYS A C 1
ATOM 736 O O . LYS A 1 97 ? -7.757 19.319 -6.834 1.00 88.50 97 LYS A O 1
ATOM 741 N N . ARG A 1 98 ? -7.249 17.348 -5.880 1.00 90.94 98 ARG A N 1
ATOM 742 C CA . ARG A 1 98 ? -8.414 17.257 -4.975 1.00 90.94 98 ARG A CA 1
ATOM 743 C C . ARG A 1 98 ? -8.020 17.203 -3.492 1.00 90.94 98 ARG A C 1
ATOM 745 O O . ARG A 1 98 ? -8.693 16.575 -2.688 1.00 90.94 98 ARG A O 1
ATOM 752 N N . ARG A 1 99 ? -6.984 17.959 -3.113 1.00 91.75 99 ARG A N 1
ATOM 753 C CA . ARG A 1 99 ? -6.415 18.032 -1.749 1.00 91.75 99 ARG A CA 1
ATOM 754 C C . ARG A 1 99 ? -7.416 18.071 -0.588 1.00 91.75 99 ARG A C 1
ATOM 756 O O . ARG A 1 99 ? -7.212 17.300 0.345 1.00 91.75 99 ARG A O 1
ATOM 763 N N . PRO A 1 100 ? -8.447 18.943 -0.580 1.00 91.81 100 PRO A N 1
ATOM 764 C CA . PRO A 1 100 ? -9.369 18.992 0.554 1.00 91.81 100 PRO A CA 1
ATOM 765 C C . PRO A 1 100 ? -10.198 17.711 0.667 1.00 91.81 100 PRO A C 1
ATOM 767 O O . PRO A 1 100 ? -10.416 17.234 1.774 1.00 91.81 100 PRO A O 1
ATOM 770 N N . LEU A 1 101 ? -10.605 17.124 -0.463 1.00 94.44 101 LEU A N 1
ATOM 771 C CA . LEU A 1 101 ? -11.330 15.857 -0.479 1.00 94.44 101 LEU A CA 1
ATOM 772 C C . LEU A 1 101 ? -10.426 14.708 -0.022 1.00 94.44 101 LEU A C 1
ATOM 774 O O . LEU A 1 101 ? -10.831 13.936 0.840 1.00 94.44 101 LEU A O 1
ATOM 778 N N . ASP A 1 102 ? -9.199 14.633 -0.545 1.00 93.81 102 ASP A N 1
ATOM 779 C CA . ASP A 1 102 ? -8.220 13.608 -0.161 1.00 93.81 102 ASP A CA 1
ATOM 780 C C . ASP A 1 102 ? -7.922 13.676 1.349 1.00 93.81 102 ASP A C 1
ATOM 782 O O . ASP A 1 102 ? -7.903 12.655 2.034 1.00 93.81 102 ASP A O 1
ATOM 786 N N . GLY A 1 103 ? -7.758 14.890 1.890 1.00 94.06 103 GLY A N 1
ATOM 787 C CA . GLY A 1 103 ? -7.575 15.123 3.323 1.00 94.06 103 GLY A CA 1
ATOM 788 C C . GLY A 1 103 ? -8.807 14.762 4.156 1.00 94.06 103 GLY A C 1
ATOM 789 O O . GLY A 1 103 ? -8.669 14.099 5.178 1.00 94.06 103 GLY A O 1
ATOM 790 N N . ALA A 1 104 ? -10.010 15.143 3.717 1.00 95.19 104 ALA A N 1
ATOM 791 C CA . ALA A 1 104 ? -11.253 14.823 4.418 1.00 95.19 104 ALA A CA 1
ATOM 792 C C . ALA A 1 104 ? -11.506 13.310 4.479 1.00 95.19 104 ALA A C 1
ATOM 794 O O . ALA A 1 104 ? -11.835 12.792 5.543 1.00 95.19 104 ALA A O 1
ATOM 795 N N . LEU A 1 105 ? -11.297 12.595 3.369 1.00 96.12 105 LEU A N 1
ATOM 796 C CA . LEU A 1 105 ? -11.419 11.137 3.318 1.00 96.12 105 LEU A CA 1
ATOM 797 C C . LEU A 1 105 ? -10.388 10.452 4.220 1.00 96.12 105 LEU A C 1
ATOM 799 O O . LEU A 1 105 ? -10.723 9.490 4.908 1.00 96.12 105 LEU A O 1
ATOM 803 N N . LEU A 1 106 ? -9.156 10.967 4.264 1.00 95.38 106 LEU A N 1
ATOM 804 C CA . LEU A 1 106 ? -8.116 10.446 5.146 1.00 95.38 106 LEU A CA 1
ATOM 805 C C . LEU A 1 106 ? -8.462 10.662 6.628 1.00 95.38 106 LEU A C 1
ATOM 807 O O . LEU A 1 106 ? -8.360 9.731 7.425 1.00 95.38 106 LEU A O 1
ATOM 811 N N . CYS A 1 107 ? -8.919 11.862 6.998 1.00 95.75 107 CYS A N 1
ATOM 812 C CA . CYS A 1 107 ? -9.380 12.155 8.356 1.00 95.75 107 CYS A CA 1
ATOM 813 C C . CYS A 1 107 ? -10.577 11.279 8.743 1.00 95.75 107 CYS A C 1
ATOM 815 O O . CYS A 1 107 ? -10.587 10.705 9.830 1.00 95.75 107 CYS A O 1
ATOM 817 N N . ALA A 1 108 ? -11.557 11.131 7.847 1.00 97.25 108 ALA A N 1
ATOM 818 C CA . ALA A 1 108 ? -12.710 10.266 8.065 1.00 97.25 108 ALA A CA 1
ATOM 819 C C . ALA A 1 108 ? -12.280 8.810 8.285 1.00 97.25 108 ALA A C 1
ATOM 821 O O . ALA A 1 108 ? -12.764 8.175 9.214 1.00 97.25 108 ALA A O 1
ATOM 822 N N . HIS A 1 109 ? -11.331 8.300 7.496 1.00 95.62 109 HIS A N 1
ATOM 823 C CA . HIS A 1 109 ? -10.778 6.958 7.671 1.00 95.62 109 HIS A CA 1
ATOM 824 C C . HIS A 1 109 ? -10.145 6.769 9.059 1.00 95.62 109 HIS A C 1
ATOM 826 O O . HIS A 1 109 ? -10.492 5.821 9.767 1.00 95.62 109 HIS A O 1
ATOM 832 N N . PHE A 1 110 ? -9.260 7.684 9.473 1.00 95.00 110 PHE A N 1
ATOM 833 C CA . PHE A 1 110 ? -8.563 7.588 10.761 1.00 95.00 110 PHE A CA 1
ATOM 834 C C . PHE A 1 110 ? -9.451 7.847 11.977 1.00 95.00 110 PHE A C 1
ATOM 836 O O . PHE A 1 110 ? -9.109 7.379 13.057 1.00 95.00 110 PHE A O 1
ATOM 843 N N . ALA A 1 111 ? -10.567 8.561 11.829 1.00 96.88 111 ALA A N 1
ATOM 844 C CA . ALA A 1 111 ? -11.541 8.735 12.902 1.00 96.88 111 ALA A CA 1
ATOM 845 C C . ALA A 1 111 ? -12.502 7.541 12.977 1.00 96.88 111 ALA A C 1
ATOM 847 O O . ALA A 1 111 ? -12.660 6.929 14.029 1.00 96.88 111 ALA A O 1
ATOM 848 N N . LEU A 1 112 ? -13.104 7.162 11.846 1.00 98.06 112 LEU A N 1
ATOM 849 C CA . LEU A 1 112 ? -14.148 6.142 11.801 1.00 98.06 112 LEU A CA 1
ATOM 850 C C . LEU A 1 112 ? -13.633 4.771 12.241 1.00 98.06 112 LEU A C 1
ATOM 852 O O . LEU A 1 112 ? -14.302 4.090 13.012 1.00 98.06 112 LEU A O 1
ATOM 856 N N . TYR A 1 113 ? -12.445 4.372 11.783 1.00 97.31 113 TYR A N 1
ATOM 857 C CA . TYR A 1 113 ? -11.883 3.060 12.090 1.00 97.31 113 TYR A CA 1
ATOM 858 C C . TYR A 1 113 ? -11.727 2.798 13.607 1.00 97.31 113 TYR A C 1
ATOM 860 O O . TYR A 1 113 ? -12.329 1.840 14.098 1.00 97.31 113 TYR A O 1
ATOM 868 N N . PRO A 1 114 ? -10.998 3.622 14.390 1.00 96.62 114 PRO A N 1
ATOM 869 C CA . PRO A 1 114 ? -10.902 3.415 15.833 1.00 96.62 114 PRO A CA 1
ATOM 870 C C . PRO A 1 114 ? -12.227 3.674 16.556 1.00 96.62 114 PRO A C 1
ATOM 872 O O . PRO A 1 114 ? -12.508 2.971 17.522 1.00 96.62 114 PRO A O 1
ATOM 875 N N . THR A 1 115 ? -13.064 4.618 16.101 1.00 97.94 115 THR A N 1
ATOM 876 C CA . THR A 1 115 ? -14.382 4.860 16.713 1.00 97.94 115 THR A CA 1
ATOM 877 C C . THR A 1 115 ? -15.272 3.625 16.635 1.00 97.94 115 THR A C 1
ATOM 879 O O . THR A 1 115 ? -15.843 3.231 17.646 1.00 97.94 115 THR A O 1
ATOM 882 N N . VAL A 1 116 ? -15.357 2.976 15.471 1.00 98.25 116 VAL A N 1
ATOM 883 C CA . VAL A 1 116 ? -16.146 1.746 15.303 1.00 98.25 116 VAL A CA 1
ATOM 884 C C . VAL A 1 116 ? -15.613 0.627 16.200 1.00 98.25 116 VAL A C 1
ATOM 886 O O . VAL A 1 116 ? -16.397 -0.075 16.832 1.00 98.25 116 VAL A O 1
ATOM 889 N N . LEU A 1 117 ? -14.290 0.482 16.317 1.00 98.19 117 LEU A N 1
ATOM 890 C CA . LEU A 1 117 ? -13.702 -0.539 17.187 1.00 98.19 117 LEU A CA 1
ATOM 891 C C . LEU A 1 117 ? -13.960 -0.272 18.670 1.00 98.19 117 LEU A C 1
ATOM 893 O O . LEU A 1 117 ? -14.328 -1.193 19.387 1.00 98.19 117 LEU A O 1
ATOM 897 N N . LEU A 1 118 ? -13.801 0.967 19.130 1.00 97.56 118 LEU A N 1
ATOM 898 C CA . LEU A 1 118 ? -14.069 1.339 20.523 1.00 97.56 118 LEU A CA 1
ATOM 899 C C . LEU A 1 118 ? -15.564 1.309 20.863 1.00 97.56 118 LEU A C 1
ATOM 901 O O . LEU A 1 118 ? -15.919 1.192 22.031 1.00 97.56 118 LEU A O 1
ATOM 905 N N . TRP A 1 119 ? -16.435 1.403 19.856 1.00 98.12 119 TRP A N 1
ATOM 906 C CA . TRP A 1 119 ? -17.874 1.225 20.022 1.00 98.12 119 TRP A CA 1
ATOM 907 C C . TRP A 1 119 ? -18.270 -0.252 20.161 1.00 98.12 119 TRP A C 1
ATOM 909 O O . TRP A 1 119 ? -19.169 -0.574 20.932 1.00 98.12 119 TRP A O 1
ATOM 919 N N . LEU A 1 120 ? -17.595 -1.151 19.437 1.00 98.25 120 LEU A N 1
ATOM 920 C CA . LEU A 1 120 ? -17.916 -2.583 19.404 1.00 98.25 120 LEU A CA 1
ATOM 921 C C . LEU A 1 120 ? -17.152 -3.420 20.440 1.00 98.25 120 LEU A C 1
ATOM 923 O O . LEU A 1 120 ? -17.626 -4.487 20.824 1.00 98.25 120 LEU A O 1
ATOM 927 N N . LEU A 1 121 ? -15.960 -2.986 20.856 1.00 98.00 121 LEU A N 1
ATOM 928 C CA . LEU A 1 121 ? -15.049 -3.766 21.694 1.00 98.00 121 LEU A CA 1
ATOM 929 C C . LEU A 1 121 ? -14.637 -3.001 22.959 1.00 98.00 121 LEU A C 1
ATOM 931 O O . LEU A 1 121 ? -14.438 -1.785 22.912 1.00 98.00 121 LEU A O 1
ATOM 935 N N . PRO A 1 122 ? -14.379 -3.711 24.075 1.00 98.19 122 PRO A N 1
ATOM 936 C CA . PRO A 1 122 ? -13.690 -3.130 25.221 1.00 98.19 122 PRO A CA 1
ATOM 937 C C . PRO A 1 122 ? -12.351 -2.490 24.803 1.00 98.19 122 PRO A C 1
ATOM 939 O O . PRO A 1 122 ? -11.655 -3.062 23.955 1.00 98.19 122 PRO A O 1
ATOM 942 N N . PRO A 1 123 ? -11.917 -1.374 25.426 1.00 97.19 123 PRO A N 1
ATOM 943 C CA . PRO A 1 123 ? -10.739 -0.624 24.980 1.00 97.19 123 PRO A CA 1
ATOM 944 C C . PRO A 1 123 ? -9.466 -1.467 24.815 1.00 97.19 123 PRO A C 1
ATOM 946 O O . PRO A 1 123 ? -8.751 -1.321 23.826 1.00 97.19 123 PRO A O 1
ATOM 949 N N . GLY A 1 124 ? -9.204 -2.402 25.736 1.00 97.75 124 GLY A N 1
ATOM 950 C CA . GLY A 1 124 ? -8.047 -3.299 25.642 1.00 97.75 124 GLY A CA 1
ATOM 951 C C . GLY A 1 124 ? -8.094 -4.227 24.422 1.00 97.75 124 GLY A C 1
ATOM 952 O O . GLY A 1 124 ? -7.086 -4.397 23.737 1.00 97.75 124 GLY A O 1
ATOM 953 N N . MET A 1 125 ? -9.271 -4.776 24.100 1.00 98.06 125 MET A N 1
ATOM 954 C CA . MET A 1 125 ? -9.460 -5.620 22.914 1.00 98.06 125 MET A CA 1
ATOM 955 C C . MET A 1 125 ? -9.368 -4.807 21.623 1.00 98.06 125 MET A C 1
ATOM 957 O O . MET A 1 125 ? -8.760 -5.272 20.664 1.00 98.06 125 MET A O 1
ATOM 961 N N . ALA A 1 126 ? -9.910 -3.585 21.602 1.00 97.94 126 ALA A N 1
ATOM 962 C CA . ALA A 1 126 ? -9.793 -2.688 20.456 1.00 97.94 126 ALA A CA 1
ATOM 963 C C . ALA A 1 126 ? -8.321 -2.367 20.141 1.00 97.94 126 ALA A C 1
ATOM 965 O O . ALA A 1 126 ? -7.893 -2.495 18.995 1.00 97.94 126 ALA A O 1
ATOM 966 N N . ILE A 1 127 ? -7.520 -2.023 21.156 1.00 97.38 127 ILE A N 1
ATOM 967 C CA . ILE A 1 127 ? -6.082 -1.758 20.987 1.00 97.38 127 ILE A CA 1
ATOM 968 C C . ILE A 1 127 ? -5.350 -3.008 20.483 1.00 97.38 127 ILE A C 1
ATOM 970 O O . ILE A 1 127 ? -4.582 -2.917 19.523 1.00 97.38 127 ILE A O 1
ATOM 974 N N . ALA A 1 128 ? -5.609 -4.177 21.080 1.00 97.94 128 ALA A N 1
ATOM 975 C CA . ALA A 1 128 ? -5.007 -5.437 20.644 1.00 97.94 128 ALA A CA 1
ATOM 976 C C . ALA A 1 128 ? -5.370 -5.769 19.187 1.00 97.94 128 ALA A C 1
ATOM 978 O O . ALA A 1 128 ? -4.496 -6.126 18.395 1.00 97.94 128 ALA A O 1
ATOM 979 N N . PHE A 1 129 ? -6.636 -5.579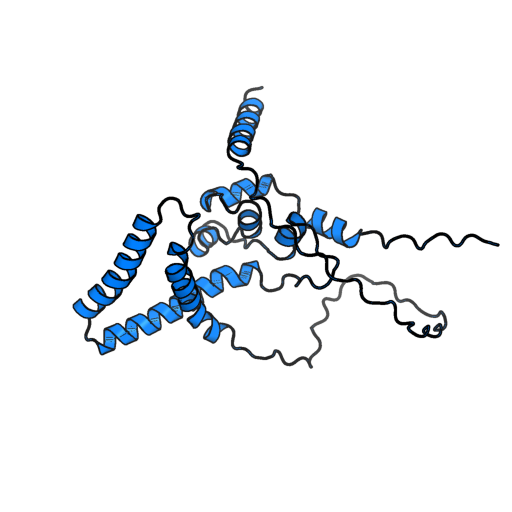 18.807 1.00 98.00 129 PHE A N 1
ATOM 980 C CA . PHE A 1 129 ? -7.104 -5.764 17.437 1.00 98.00 129 PHE A CA 1
ATOM 981 C C . PHE A 1 129 ? -6.376 -4.831 16.467 1.00 98.00 129 PHE A C 1
ATOM 983 O O . PHE A 1 129 ? -5.886 -5.287 15.437 1.00 98.00 129 PHE A O 1
ATOM 990 N N . ILE A 1 130 ? -6.250 -3.541 16.799 1.00 96.56 130 ILE A N 1
ATOM 991 C CA . ILE A 1 130 ? -5.522 -2.573 15.970 1.00 96.56 130 ILE A CA 1
ATOM 992 C C . ILE A 1 130 ? -4.065 -3.003 15.808 1.00 96.56 130 ILE A C 1
ATOM 994 O O . ILE A 1 130 ? -3.575 -3.023 14.683 1.00 96.56 130 ILE A O 1
ATOM 998 N N . ALA A 1 131 ? -3.382 -3.382 16.889 1.00 95.38 131 ALA A N 1
ATOM 999 C CA . ALA A 1 131 ? -1.984 -3.799 16.831 1.00 95.38 131 ALA A CA 1
ATOM 1000 C C . ALA A 1 131 ? -1.782 -5.017 15.911 1.00 95.38 131 ALA A C 1
ATOM 1002 O O . ALA A 1 131 ? -0.930 -4.984 15.020 1.00 95.38 131 ALA A O 1
ATOM 1003 N N . VAL A 1 132 ? -2.604 -6.061 16.070 1.00 96.75 132 VAL A N 1
ATOM 1004 C CA . VAL A 1 132 ? -2.540 -7.268 15.230 1.00 96.75 132 VAL A CA 1
ATOM 1005 C C . VAL A 1 132 ? -2.896 -6.943 13.781 1.00 96.75 132 VAL A C 1
ATOM 1007 O O . VAL A 1 132 ? -2.160 -7.326 12.872 1.00 96.75 132 VAL A O 1
ATOM 1010 N N . HIS A 1 133 ? -3.979 -6.198 13.548 1.00 96.56 133 HIS A N 1
ATOM 1011 C CA . HIS A 1 133 ? -4.400 -5.815 12.204 1.00 96.56 133 HIS A CA 1
ATOM 1012 C C . HIS A 1 133 ? -3.319 -4.995 11.490 1.00 96.56 133 HIS A C 1
ATOM 1014 O O . HIS A 1 133 ? -2.969 -5.323 10.360 1.00 96.56 133 HIS A O 1
ATOM 1020 N N . GLN A 1 134 ? -2.734 -3.982 12.138 1.00 95.44 134 GLN A N 1
ATOM 1021 C CA . GLN A 1 134 ? -1.677 -3.167 11.531 1.00 95.44 134 GLN A CA 1
ATOM 1022 C C . GLN A 1 134 ? -0.398 -3.975 11.273 1.00 95.44 134 GLN A C 1
ATOM 1024 O O . GLN A 1 134 ? 0.218 -3.814 10.219 1.00 95.44 134 GLN A O 1
ATOM 1029 N N . GLY A 1 135 ? -0.034 -4.892 12.176 1.00 94.94 135 GLY A N 1
ATOM 1030 C CA . GLY A 1 135 ? 1.106 -5.784 11.970 1.00 94.94 135 GLY A CA 1
ATOM 1031 C C . GLY A 1 135 ? 0.910 -6.720 10.773 1.00 94.94 135 GLY A C 1
ATOM 1032 O O . GLY A 1 135 ? 1.791 -6.824 9.917 1.00 94.94 135 GLY A O 1
ATOM 1033 N N . LEU A 1 136 ? -0.263 -7.352 10.664 1.00 95.62 136 LEU A N 1
ATOM 1034 C CA . LEU A 1 136 ? -0.614 -8.210 9.527 1.00 95.62 136 LEU A CA 1
ATOM 1035 C C . LEU A 1 136 ? -0.718 -7.419 8.222 1.00 95.62 136 LEU A C 1
ATOM 1037 O O . LEU A 1 136 ? -0.230 -7.880 7.192 1.00 95.62 136 LEU A O 1
ATOM 1041 N N . PHE A 1 137 ? -1.295 -6.219 8.268 1.00 94.50 137 PHE A N 1
ATOM 1042 C CA . PHE A 1 137 ? -1.346 -5.303 7.133 1.00 94.50 137 PHE A CA 1
ATOM 1043 C C . PHE A 1 137 ? 0.063 -4.971 6.628 1.00 94.50 137 PHE A C 1
ATOM 1045 O O . PHE A 1 137 ? 0.324 -5.082 5.431 1.00 94.50 137 PHE A O 1
ATOM 1052 N N . GLY A 1 138 ? 0.998 -4.647 7.525 1.00 93.62 138 GLY A N 1
ATOM 1053 C CA . GLY A 1 138 ? 2.395 -4.411 7.167 1.00 93.62 138 GLY A CA 1
ATOM 1054 C C . GLY A 1 138 ? 3.057 -5.629 6.516 1.00 93.62 138 GLY A C 1
ATOM 1055 O O . GLY A 1 138 ? 3.652 -5.513 5.443 1.00 93.62 138 GLY A O 1
ATOM 1056 N N . VAL A 1 139 ? 2.903 -6.820 7.107 1.00 91.94 139 VAL A N 1
ATOM 1057 C CA . VAL A 1 139 ? 3.438 -8.071 6.538 1.00 91.94 139 VAL A CA 1
ATOM 1058 C C . VAL A 1 139 ? 2.849 -8.352 5.157 1.00 91.94 139 VAL A C 1
ATOM 1060 O O . VAL A 1 139 ? 3.590 -8.725 4.244 1.00 91.94 139 VAL A O 1
ATOM 1063 N N . TYR A 1 140 ? 1.544 -8.147 4.985 1.00 91.19 140 TYR A N 1
ATOM 1064 C CA . TYR A 1 140 ? 0.859 -8.306 3.709 1.00 91.19 140 TYR A CA 1
ATOM 1065 C C . TYR A 1 140 ? 1.431 -7.348 2.658 1.00 91.19 140 TYR A C 1
ATOM 1067 O O . TYR A 1 140 ? 1.983 -7.818 1.666 1.00 91.19 140 TYR A O 1
ATOM 1075 N N . LEU A 1 141 ? 1.413 -6.032 2.905 1.00 91.69 141 LEU A N 1
ATOM 1076 C CA . LEU A 1 141 ? 1.927 -5.005 1.982 1.00 91.69 141 LEU A CA 1
ATOM 1077 C C . LEU A 1 141 ? 3.405 -5.220 1.648 1.00 91.69 141 LEU A C 1
ATOM 1079 O O . LEU A 1 141 ? 3.801 -5.203 0.481 1.00 91.69 141 LEU A O 1
ATOM 1083 N N . GLY A 1 142 ? 4.212 -5.508 2.665 1.00 88.38 142 GLY A N 1
ATOM 1084 C CA . GLY A 1 142 ? 5.613 -5.867 2.513 1.00 88.38 142 GLY A CA 1
ATOM 1085 C C . GLY A 1 142 ? 5.821 -7.067 1.588 1.00 88.38 142 GLY A C 1
ATOM 1086 O O . GLY A 1 142 ? 6.704 -7.053 0.728 1.00 88.38 142 GLY A O 1
ATOM 1087 N N . SER A 1 143 ? 4.964 -8.080 1.711 1.00 86.69 143 SER A N 1
ATOM 1088 C CA . SER A 1 143 ? 4.976 -9.274 0.862 1.00 86.69 143 SER A CA 1
ATOM 1089 C C . SER A 1 143 ? 4.470 -9.014 -0.560 1.00 86.69 143 SER A C 1
ATOM 1091 O O . SER A 1 143 ? 4.836 -9.767 -1.457 1.00 86.69 143 SER A O 1
ATOM 1093 N N . LEU A 1 144 ? 3.695 -7.951 -0.805 1.00 88.31 144 LEU A N 1
ATOM 1094 C CA . LEU A 1 144 ? 3.325 -7.531 -2.164 1.00 88.31 144 LEU A CA 1
ATOM 1095 C C . LEU A 1 144 ? 4.496 -6.838 -2.877 1.00 88.31 144 LEU A C 1
ATOM 1097 O O . LEU A 1 144 ? 4.756 -7.095 -4.054 1.00 88.31 144 LEU A O 1
ATOM 1101 N N . PHE A 1 145 ? 5.233 -5.975 -2.171 1.00 86.12 145 PHE A N 1
ATOM 1102 C CA . PHE A 1 145 ? 6.326 -5.195 -2.765 1.00 86.12 145 PHE A CA 1
ATOM 1103 C C . PHE A 1 145 ? 7.640 -5.969 -2.863 1.00 86.12 145 PHE A C 1
ATOM 1105 O O . PHE A 1 145 ? 8.330 -5.895 -3.885 1.00 86.12 145 PHE A O 1
ATOM 1112 N N . ALA A 1 146 ? 7.998 -6.728 -1.824 1.00 85.88 146 ALA A N 1
ATOM 1113 C CA . ALA A 1 146 ? 9.297 -7.387 -1.737 1.00 85.88 146 ALA A CA 1
ATOM 1114 C C . ALA A 1 146 ? 9.590 -8.304 -2.935 1.00 85.88 146 ALA A C 1
ATOM 1116 O O . ALA A 1 146 ? 10.690 -8.200 -3.487 1.00 85.88 146 ALA A O 1
ATOM 1117 N N . PRO A 1 147 ? 8.659 -9.151 -3.419 1.00 85.19 147 PRO A N 1
ATOM 1118 C CA . PRO A 1 147 ? 8.914 -9.990 -4.576 1.00 85.19 147 PRO A CA 1
ATOM 1119 C C . PRO A 1 147 ? 9.330 -9.190 -5.801 1.00 85.19 147 PRO A C 1
ATOM 1121 O O . PRO A 1 147 ? 10.162 -9.681 -6.545 1.00 85.19 147 PRO A O 1
ATOM 1124 N N . ASN A 1 148 ? 8.836 -7.974 -6.011 1.00 87.81 148 ASN A N 1
ATOM 1125 C CA . ASN A 1 148 ? 9.079 -7.238 -7.247 1.00 87.81 148 ASN A CA 1
ATOM 1126 C C . ASN A 1 148 ? 10.480 -6.602 -7.350 1.00 87.81 148 ASN A C 1
ATOM 1128 O O . ASN A 1 148 ? 10.929 -6.314 -8.460 1.00 87.81 148 ASN A O 1
ATOM 1132 N N . HIS A 1 149 ? 11.204 -6.457 -6.234 1.00 87.06 149 HIS A N 1
ATOM 1133 C CA . HIS A 1 149 ? 12.551 -5.858 -6.201 1.00 87.06 149 HIS A CA 1
ATOM 1134 C C . HIS A 1 149 ? 13.616 -6.747 -5.549 1.00 87.06 149 HIS A C 1
ATOM 1136 O O . HIS A 1 149 ? 14.810 -6.608 -5.826 1.00 87.06 149 HIS A O 1
ATOM 1142 N N . LYS A 1 150 ? 13.218 -7.686 -4.687 1.00 86.06 150 LYS A N 1
ATOM 1143 C CA . LYS A 1 150 ? 14.157 -8.549 -3.968 1.00 86.06 150 LYS A CA 1
ATOM 1144 C C . LYS A 1 150 ? 14.883 -9.478 -4.942 1.00 86.06 150 LYS A C 1
ATOM 1146 O O . LYS A 1 150 ? 14.258 -10.213 -5.705 1.00 86.06 150 LYS A O 1
ATOM 1151 N N . GLY A 1 151 ? 16.213 -9.456 -4.875 1.00 85.00 151 GLY A N 1
ATOM 1152 C CA . GLY A 1 151 ? 17.091 -10.229 -5.758 1.00 85.00 151 GLY A CA 1
ATOM 1153 C C . GLY A 1 151 ? 17.434 -9.532 -7.078 1.00 85.00 151 GLY A C 1
ATOM 1154 O O . GLY A 1 151 ? 18.142 -10.118 -7.894 1.00 85.00 151 GLY A O 1
ATOM 1155 N N . MET A 1 152 ? 16.970 -8.297 -7.294 1.00 88.38 152 MET A N 1
ATOM 1156 C CA . MET A 1 152 ? 17.366 -7.493 -8.450 1.00 88.38 152 MET A CA 1
ATOM 1157 C C . MET A 1 152 ? 18.678 -6.732 -8.172 1.00 88.38 152 MET A C 1
ATOM 1159 O O . MET A 1 152 ? 18.963 -6.409 -7.016 1.00 88.38 152 MET A O 1
ATOM 1163 N N . PRO A 1 153 ? 19.495 -6.438 -9.203 1.00 85.00 153 PRO A N 1
ATOM 1164 C CA . PRO A 1 153 ? 20.733 -5.678 -9.048 1.00 85.00 153 PRO A CA 1
ATOM 1165 C C . PRO A 1 153 ? 20.530 -4.317 -8.371 1.00 85.00 153 PRO A C 1
ATOM 1167 O O . PRO A 1 153 ? 19.629 -3.560 -8.731 1.00 85.00 153 PRO A O 1
ATOM 1170 N N . ILE A 1 154 ? 21.427 -3.977 -7.444 1.00 83.06 154 ILE A N 1
ATOM 1171 C CA . ILE A 1 154 ? 21.553 -2.623 -6.896 1.00 83.06 154 ILE A CA 1
ATOM 1172 C C . ILE A 1 154 ? 22.537 -1.869 -7.790 1.00 83.06 154 ILE A C 1
ATOM 1174 O O . ILE A 1 154 ? 23.699 -2.249 -7.901 1.00 83.06 154 ILE A O 1
ATOM 1178 N N . LEU A 1 155 ? 22.066 -0.822 -8.461 1.00 81.38 155 LEU A N 1
ATOM 1179 C CA . LEU A 1 155 ? 22.891 -0.030 -9.373 1.00 81.38 155 LEU A CA 1
ATOM 1180 C C . LEU A 1 155 ? 23.735 0.972 -8.567 1.00 81.38 155 LEU A C 1
ATOM 1182 O O . LEU A 1 155 ? 23.180 1.865 -7.925 1.00 81.38 155 LEU A O 1
ATOM 1186 N N . THR A 1 156 ? 25.062 0.833 -8.602 1.00 75.62 156 THR A N 1
ATOM 1187 C CA . THR A 1 156 ? 26.028 1.696 -7.893 1.00 75.62 156 THR A CA 1
ATOM 1188 C C . THR A 1 156 ? 26.991 2.380 -8.864 1.00 75.62 156 THR A C 1
ATOM 1190 O O . THR A 1 156 ? 27.340 1.794 -9.884 1.00 75.62 156 THR A O 1
ATOM 1193 N N . GLY A 1 157 ? 27.484 3.571 -8.511 1.00 69.50 157 GLY A N 1
ATOM 1194 C CA . GLY A 1 157 ? 28.507 4.296 -9.280 1.00 69.50 157 GLY A CA 1
ATOM 1195 C C . GLY A 1 157 ? 27.965 5.345 -10.260 1.00 69.50 157 GLY A C 1
ATOM 1196 O O . GLY A 1 157 ? 26.775 5.681 -10.230 1.00 69.50 157 GLY A O 1
ATOM 1197 N N . ASP A 1 158 ? 28.879 5.866 -11.085 1.00 63.78 158 ASP A N 1
ATOM 1198 C CA . ASP A 1 158 ? 28.655 6.967 -12.037 1.00 63.78 158 ASP A CA 1
ATOM 1199 C C . ASP A 1 158 ? 28.038 6.513 -13.374 1.00 63.78 158 ASP A C 1
ATOM 1201 O O . ASP A 1 158 ? 27.362 7.304 -14.030 1.00 63.78 158 ASP A O 1
ATOM 1205 N N . ASP A 1 159 ? 28.151 5.229 -13.735 1.00 64.81 159 ASP A N 1
ATOM 1206 C CA . ASP A 1 159 ? 27.481 4.630 -14.904 1.00 64.81 159 ASP A CA 1
ATOM 1207 C C . ASP A 1 159 ? 26.044 4.211 -14.568 1.00 64.81 159 ASP A C 1
ATOM 1209 O O . ASP A 1 159 ? 25.656 3.037 -14.607 1.00 64.81 159 ASP A O 1
ATOM 1213 N N . ARG A 1 160 ? 25.218 5.190 -14.189 1.00 68.81 160 ARG A N 1
ATOM 1214 C CA . ARG A 1 160 ? 23.795 4.934 -13.954 1.00 68.81 160 ARG A CA 1
ATOM 1215 C C . ARG A 1 160 ? 23.098 4.719 -15.299 1.00 68.81 160 ARG A C 1
ATOM 1217 O O . ARG A 1 160 ? 23.125 5.621 -16.135 1.00 68.81 160 ARG A O 1
ATOM 1224 N N . PRO A 1 161 ? 22.444 3.564 -15.511 1.00 79.06 161 PRO A N 1
ATOM 1225 C CA . PRO A 1 161 ? 21.710 3.322 -16.740 1.00 79.06 161 PRO A CA 1
ATOM 1226 C C . PRO A 1 161 ? 20.566 4.332 -16.893 1.00 79.06 161 PRO A C 1
ATOM 1228 O O . PRO A 1 161 ? 20.071 4.883 -15.903 1.00 79.06 161 PRO A O 1
ATOM 1231 N N . ASP A 1 162 ? 20.138 4.552 -18.138 1.00 86.62 162 ASP A N 1
ATOM 1232 C CA . ASP A 1 162 ? 18.981 5.391 -18.445 1.00 86.62 162 ASP A CA 1
ATOM 1233 C C . ASP A 1 162 ? 17.716 4.934 -17.693 1.00 86.62 162 ASP A C 1
ATOM 1235 O O . ASP A 1 162 ? 17.649 3.848 -17.104 1.00 86.62 162 ASP A O 1
ATOM 1239 N N . PHE A 1 163 ? 16.687 5.785 -17.700 1.00 86.44 163 PHE A N 1
ATOM 1240 C CA . PHE A 1 163 ? 15.447 5.529 -16.972 1.00 86.44 163 PHE A CA 1
ATOM 1241 C C . PHE A 1 163 ? 14.835 4.163 -17.313 1.00 86.44 163 PHE A C 1
ATOM 1243 O O . PHE A 1 163 ? 14.500 3.410 -16.400 1.00 86.44 163 PHE A O 1
ATOM 1250 N N . LEU A 1 164 ? 14.729 3.822 -18.600 1.00 87.69 164 LEU A N 1
ATOM 1251 C CA . LEU A 1 164 ? 14.105 2.583 -19.058 1.00 87.69 164 LEU A CA 1
ATOM 1252 C C . LEU A 1 164 ? 14.870 1.369 -18.521 1.00 87.69 164 LEU A C 1
ATOM 1254 O O . LEU A 1 164 ? 14.285 0.484 -17.892 1.00 87.69 164 LEU A O 1
ATOM 1258 N N . ARG A 1 165 ? 16.188 1.350 -18.724 1.00 86.81 165 ARG A N 1
ATOM 1259 C CA . ARG A 1 165 ? 17.063 0.279 -18.252 1.00 86.81 165 ARG A CA 1
ATOM 1260 C C . ARG A 1 165 ? 17.018 0.156 -16.739 1.00 86.81 165 ARG A C 1
ATOM 1262 O O . ARG A 1 165 ? 16.908 -0.959 -16.241 1.00 86.81 165 ARG A O 1
ATOM 1269 N N . ARG A 1 166 ? 17.040 1.269 -16.001 1.00 88.31 166 ARG A N 1
ATOM 1270 C CA . ARG A 1 166 ? 16.901 1.252 -14.541 1.00 88.31 166 ARG A CA 1
ATOM 1271 C C . ARG A 1 166 ? 15.605 0.561 -14.126 1.00 88.31 166 ARG A C 1
ATOM 1273 O O . ARG A 1 166 ? 15.673 -0.398 -13.368 1.00 88.31 166 ARG A O 1
ATOM 1280 N N . GLN A 1 167 ? 14.456 0.972 -14.666 1.00 91.69 167 GLN A N 1
ATOM 1281 C CA . GLN A 1 167 ? 13.169 0.387 -14.271 1.00 91.69 167 GLN A CA 1
ATOM 1282 C C . GLN A 1 167 ? 13.066 -1.109 -14.599 1.00 91.69 167 GLN A C 1
ATOM 1284 O O . GLN A 1 167 ? 12.518 -1.873 -13.805 1.00 91.69 167 GLN A O 1
ATOM 1289 N N . VAL A 1 168 ? 13.615 -1.542 -15.739 1.00 90.25 168 VAL A N 1
ATOM 1290 C CA . VAL A 1 168 ? 13.563 -2.947 -16.179 1.00 90.25 168 VAL A CA 1
ATOM 1291 C C . VAL A 1 168 ? 14.577 -3.827 -15.450 1.00 90.25 168 VAL A C 1
ATOM 1293 O O . VAL A 1 168 ? 14.283 -4.985 -15.165 1.00 90.25 168 VAL A O 1
ATOM 1296 N N . LEU A 1 169 ? 15.769 -3.311 -15.146 1.00 88.69 169 LEU A N 1
ATOM 1297 C CA . LEU A 1 169 ? 16.829 -4.086 -14.501 1.00 88.69 169 LEU A CA 1
ATOM 1298 C C . LEU A 1 169 ? 16.642 -4.197 -12.988 1.00 88.69 169 LEU A C 1
ATOM 1300 O O . LEU A 1 169 ? 17.063 -5.203 -12.431 1.00 88.69 169 LEU A O 1
ATOM 1304 N N . THR A 1 170 ? 16.025 -3.216 -12.322 1.00 89.25 170 THR A N 1
ATOM 1305 C CA . THR A 1 170 ? 15.842 -3.229 -10.856 1.00 89.25 170 THR A CA 1
ATOM 1306 C C . THR A 1 170 ? 14.463 -3.707 -10.405 1.00 89.25 170 THR A C 1
ATOM 1308 O O . THR A 1 170 ? 14.144 -3.640 -9.217 1.00 89.25 170 THR A O 1
ATOM 1311 N N . SER A 1 171 ? 13.636 -4.182 -11.336 1.00 90.94 171 SER A N 1
ATOM 1312 C CA . SER A 1 171 ? 12.280 -4.659 -11.057 1.00 90.94 171 SER A CA 1
ATOM 1313 C C . SER A 1 171 ? 12.012 -5.965 -11.795 1.00 90.94 171 SER A C 1
ATOM 1315 O O . SER A 1 171 ? 12.646 -6.271 -12.805 1.00 90.94 171 SER A O 1
ATOM 1317 N N . ARG A 1 172 ? 11.038 -6.739 -11.326 1.00 91.38 172 ARG A N 1
ATOM 1318 C CA . ARG A 1 172 ? 10.528 -7.914 -12.039 1.00 91.38 172 ARG A CA 1
ATOM 1319 C C . ARG A 1 172 ? 9.020 -8.015 -11.910 1.00 91.38 172 ARG A C 1
ATOM 1321 O O . ARG A 1 172 ? 8.440 -7.422 -11.014 1.00 91.38 172 ARG A O 1
ATOM 1328 N N . ASN A 1 173 ? 8.420 -8.809 -12.788 1.00 92.25 173 ASN A N 1
ATOM 1329 C CA . ASN A 1 173 ? 7.010 -9.167 -12.691 1.00 92.25 173 ASN A CA 1
ATOM 1330 C C . ASN A 1 173 ? 6.855 -10.529 -12.013 1.00 92.25 173 ASN A C 1
ATOM 1332 O O . ASN A 1 173 ? 7.662 -11.435 -12.245 1.00 92.25 173 ASN A O 1
ATOM 1336 N N . VAL A 1 174 ? 5.776 -10.691 -11.254 1.00 91.50 174 VAL A N 1
ATOM 1337 C CA . VAL A 1 174 ? 5.364 -11.968 -10.659 1.00 91.50 174 VAL A CA 1
ATOM 1338 C C . VAL A 1 174 ? 4.303 -12.609 -11.558 1.00 91.50 174 VAL A C 1
ATOM 1340 O O . VAL A 1 174 ? 3.370 -11.948 -12.011 1.00 91.50 174 VAL A O 1
ATOM 1343 N N . ARG A 1 175 ? 4.455 -13.901 -11.866 1.00 87.62 175 ARG A N 1
ATOM 1344 C CA . ARG A 1 175 ? 3.503 -14.663 -12.691 1.00 87.62 175 ARG A CA 1
ATOM 1345 C C . ARG A 1 175 ? 2.703 -15.608 -11.798 1.00 87.62 175 ARG A C 1
ATOM 1347 O O . ARG A 1 175 ? 3.310 -16.315 -11.005 1.00 87.62 175 ARG A O 1
ATOM 1354 N N . GLY A 1 176 ? 1.388 -15.668 -11.986 1.00 84.69 176 GLY A N 1
ATOM 1355 C CA . GLY A 1 176 ? 0.546 -16.664 -11.307 1.00 84.69 176 GLY A CA 1
ATOM 1356 C C . GLY A 1 176 ? -0.950 -16.598 -11.640 1.00 84.69 176 GLY A C 1
ATOM 1357 O O . GLY A 1 176 ? -1.781 -17.084 -10.880 1.00 84.69 176 GLY A O 1
ATOM 1358 N N . GLY A 1 177 ? -1.306 -16.017 -12.791 1.00 86.88 177 GLY A N 1
ATOM 1359 C CA . GLY A 1 177 ? -2.689 -15.964 -13.272 1.00 86.88 177 GLY A CA 1
ATOM 1360 C C . GLY A 1 177 ? -3.599 -15.041 -12.455 1.00 86.88 177 GLY A C 1
ATOM 1361 O O . GLY A 1 177 ? -3.133 -14.149 -11.752 1.00 86.88 177 GLY A O 1
ATOM 1362 N N . TRP A 1 178 ? -4.912 -15.267 -12.565 1.00 88.44 178 TRP A N 1
ATOM 1363 C CA . TRP A 1 178 ? -5.939 -14.379 -12.006 1.00 88.44 178 TRP A CA 1
ATOM 1364 C C . TRP A 1 178 ? -5.864 -14.252 -10.476 1.00 88.44 178 TRP A C 1
ATOM 1366 O O . TRP A 1 178 ? -6.042 -13.161 -9.944 1.00 88.44 178 TRP A O 1
ATOM 1376 N N . PHE A 1 179 ? -5.549 -15.346 -9.773 1.00 90.69 179 PHE A N 1
ATOM 1377 C CA . PHE A 1 179 ? -5.423 -15.337 -8.316 1.00 90.69 179 PHE A CA 1
ATOM 1378 C C . PHE A 1 179 ? -4.294 -14.406 -7.868 1.00 90.69 179 PHE A C 1
ATOM 1380 O O . PHE A 1 179 ? -4.477 -13.591 -6.971 1.00 90.69 179 PHE A O 1
ATOM 1387 N N . THR A 1 180 ? -3.139 -14.473 -8.534 1.00 89.25 180 THR A N 1
ATOM 1388 C CA . THR A 1 180 ? -2.021 -13.560 -8.277 1.00 89.25 180 THR A CA 1
ATOM 1389 C C . THR A 1 180 ? -2.355 -12.121 -8.656 1.00 89.25 180 THR A C 1
ATOM 1391 O O . THR A 1 180 ? -1.975 -11.218 -7.918 1.00 89.25 180 THR A O 1
ATOM 1394 N N . ASP A 1 181 ? -3.078 -11.895 -9.757 1.00 88.38 181 ASP A N 1
ATOM 1395 C CA . ASP A 1 181 ? -3.510 -10.549 -10.160 1.00 88.38 181 ASP A CA 1
ATOM 1396 C C . ASP A 1 181 ? -4.391 -9.897 -9.072 1.00 88.38 181 ASP A C 1
ATOM 1398 O O . ASP A 1 181 ? -4.207 -8.719 -8.762 1.00 88.38 181 ASP A O 1
ATOM 1402 N N . ILE A 1 182 ? -5.298 -10.666 -8.453 1.00 87.88 182 ILE A N 1
ATOM 1403 C CA . ILE A 1 182 ? -6.151 -10.198 -7.347 1.00 87.88 182 ILE A CA 1
ATOM 1404 C C . ILE A 1 182 ? -5.343 -10.022 -6.064 1.00 87.88 182 ILE A C 1
ATOM 1406 O O . ILE A 1 182 ? -5.364 -8.942 -5.477 1.00 87.88 182 ILE A O 1
ATOM 1410 N N 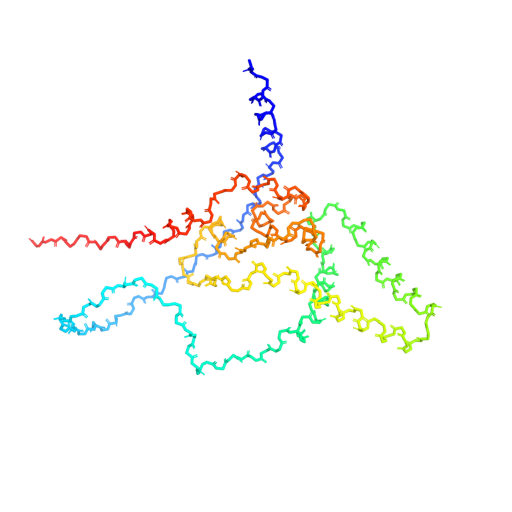. ALA A 1 183 ? -4.612 -11.055 -5.642 1.00 89.06 183 ALA A N 1
ATOM 1411 C CA . ALA A 1 183 ? -3.860 -11.038 -4.390 1.00 89.06 183 ALA A CA 1
ATOM 1412 C C . ALA A 1 183 ? -2.780 -9.946 -4.372 1.00 89.06 183 ALA A C 1
ATOM 1414 O O . ALA A 1 183 ? -2.478 -9.398 -3.320 1.00 89.06 183 ALA A O 1
ATOM 1415 N N . LEU A 1 184 ? -2.202 -9.611 -5.531 1.00 89.94 184 LEU A N 1
ATOM 1416 C CA . LEU A 1 184 ? -1.206 -8.548 -5.657 1.00 89.94 184 LEU A CA 1
ATOM 1417 C C . LEU A 1 184 ? -1.803 -7.204 -6.106 1.00 89.94 184 LEU A C 1
ATOM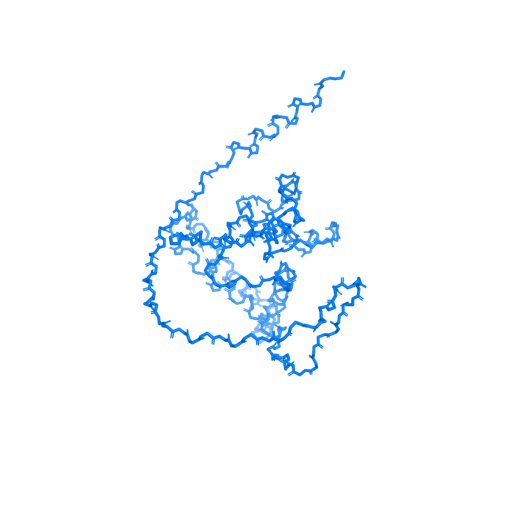 1419 O O . LEU A 1 184 ? -1.060 -6.234 -6.233 1.00 89.94 184 LEU A O 1
ATOM 1423 N N . GLY A 1 185 ? -3.113 -7.114 -6.367 1.00 87.56 185 GLY A N 1
ATOM 1424 C CA . GLY A 1 185 ? -3.778 -5.869 -6.777 1.00 87.56 185 GLY A CA 1
ATOM 1425 C C . GLY A 1 185 ? -3.189 -5.224 -8.041 1.00 87.56 185 GLY A C 1
ATOM 1426 O O . GLY A 1 185 ? -3.188 -3.999 -8.178 1.00 87.56 185 GLY A O 1
ATOM 1427 N N . GLY A 1 186 ? -2.626 -6.028 -8.949 1.00 86.56 186 GLY A N 1
ATOM 1428 C CA . GLY A 1 186 ? -1.907 -5.558 -10.140 1.00 86.56 186 GLY A CA 1
ATOM 1429 C C . GLY A 1 186 ? -0.433 -5.171 -9.923 1.00 86.56 186 GLY A C 1
ATOM 1430 O O . GLY A 1 186 ? 0.270 -4.901 -10.900 1.00 86.56 186 GLY A O 1
ATOM 1431 N N . LEU A 1 187 ? 0.083 -5.200 -8.686 1.00 89.06 187 LEU A N 1
ATOM 1432 C CA . LEU A 1 187 ? 1.508 -4.967 -8.381 1.00 89.06 187 LEU A CA 1
ATOM 1433 C C . LEU A 1 187 ? 2.421 -6.101 -8.867 1.00 89.06 187 LEU A C 1
ATOM 1435 O O . LEU A 1 187 ? 3.641 -6.002 -8.821 1.00 89.06 187 LEU A O 1
ATOM 1439 N N . ASN A 1 188 ? 1.851 -7.183 -9.389 1.00 92.38 188 ASN A N 1
ATOM 1440 C CA . ASN A 1 188 ? 2.585 -8.232 -10.084 1.00 92.38 188 ASN A CA 1
ATOM 1441 C C . ASN A 1 188 ? 3.179 -7.766 -11.430 1.00 92.38 188 ASN A C 1
ATOM 1443 O O . ASN A 1 188 ? 4.022 -8.460 -12.002 1.00 92.38 188 ASN A O 1
ATOM 1447 N N . HIS A 1 189 ? 2.773 -6.590 -11.920 1.00 92.19 189 HIS A N 1
ATOM 1448 C CA . HIS A 1 189 ? 3.267 -5.939 -13.134 1.00 92.19 189 HIS A CA 1
ATOM 1449 C C . HIS A 1 189 ? 4.179 -4.734 -12.826 1.00 92.19 189 HIS A C 1
ATOM 1451 O O . HIS A 1 189 ? 3.997 -3.644 -13.373 1.00 92.19 189 HIS A O 1
ATOM 1457 N N . GLN A 1 190 ? 5.164 -4.908 -11.939 1.00 93.12 190 GLN A N 1
ATOM 1458 C CA . GLN A 1 190 ? 5.983 -3.805 -11.420 1.00 93.12 190 GLN A CA 1
ATOM 1459 C C . GLN A 1 190 ? 6.780 -3.065 -12.494 1.00 93.12 190 GLN A C 1
ATOM 1461 O O . GLN A 1 190 ? 6.924 -1.842 -12.440 1.00 93.12 190 GLN A O 1
ATOM 1466 N N . ILE A 1 191 ? 7.294 -3.779 -13.499 1.00 92.12 191 ILE A N 1
ATOM 1467 C CA . ILE A 1 191 ? 8.019 -3.106 -14.574 1.00 92.12 191 ILE A CA 1
ATOM 1468 C C . ILE A 1 191 ? 7.045 -2.174 -15.326 1.00 92.12 191 ILE A C 1
ATOM 1470 O O . ILE A 1 191 ? 7.439 -1.118 -15.809 1.00 92.12 191 ILE A O 1
ATOM 1474 N N . GLU A 1 192 ? 5.769 -2.549 -15.485 1.00 93.56 192 GLU A N 1
ATOM 1475 C CA . GLU A 1 192 ? 4.773 -1.768 -16.244 1.00 93.56 192 GLU A CA 1
ATOM 1476 C C . GLU A 1 192 ? 4.370 -0.560 -15.422 1.00 93.56 192 GLU A C 1
ATOM 1478 O O . GLU A 1 192 ? 4.353 0.548 -15.949 1.00 93.56 192 GLU A O 1
ATOM 1483 N N . HIS A 1 193 ? 4.170 -0.769 -14.124 1.00 92.88 193 HIS A N 1
ATOM 1484 C CA . HIS A 1 193 ? 3.902 0.290 -13.170 1.00 92.88 193 HIS A CA 1
ATOM 1485 C C . HIS A 1 193 ? 4.997 1.370 -13.180 1.00 92.88 193 HIS A C 1
ATOM 1487 O O . HIS A 1 193 ? 4.693 2.558 -13.234 1.00 92.88 193 HIS A O 1
ATOM 1493 N N . HIS A 1 194 ? 6.275 0.984 -13.217 1.00 92.75 194 HIS A N 1
ATOM 1494 C CA . HIS A 1 194 ? 7.368 1.957 -13.253 1.00 92.75 194 HIS A CA 1
ATOM 1495 C C . HIS A 1 194 ? 7.513 2.702 -14.582 1.00 92.75 194 HIS A C 1
ATOM 1497 O O . HIS A 1 194 ? 7.965 3.847 -14.587 1.00 92.75 194 HIS A O 1
ATOM 1503 N N . LEU A 1 195 ? 7.157 2.076 -15.707 1.00 92.12 195 LEU A N 1
ATOM 1504 C CA . LEU A 1 195 ? 7.190 2.745 -17.010 1.00 92.12 195 LEU A CA 1
ATOM 1505 C C . LEU A 1 195 ? 5.975 3.646 -17.234 1.00 92.12 195 LEU A C 1
ATOM 1507 O O . LEU A 1 195 ? 6.097 4.676 -17.892 1.00 92.12 195 LEU A O 1
ATOM 1511 N N . PHE A 1 196 ? 4.826 3.275 -16.673 1.00 92.19 196 PHE A N 1
ATOM 1512 C CA . PHE A 1 196 ? 3.551 3.955 -16.866 1.00 92.19 196 PHE A CA 1
ATOM 1513 C C . PHE A 1 196 ? 2.874 4.232 -15.512 1.00 92.19 196 PHE A C 1
ATOM 1515 O O . PHE A 1 196 ? 1.807 3.685 -15.234 1.00 92.19 196 PHE A O 1
ATOM 1522 N N . PRO A 1 197 ? 3.453 5.099 -14.659 1.00 89.00 197 PRO A N 1
ATOM 1523 C CA . PRO A 1 197 ? 2.995 5.290 -13.277 1.00 89.00 197 PRO A CA 1
ATOM 1524 C C . PRO A 1 197 ? 1.579 5.867 -13.163 1.00 89.00 197 PRO A C 1
ATOM 1526 O O . PRO A 1 197 ? 0.928 5.711 -12.136 1.00 89.00 197 PRO A O 1
ATOM 1529 N N . SER A 1 198 ? 1.089 6.534 -14.210 1.00 89.94 198 SER A N 1
ATOM 1530 C CA . SER A 1 198 ? -0.276 7.072 -14.268 1.00 89.94 198 SER A CA 1
ATOM 1531 C C . SER A 1 198 ? -1.298 6.084 -14.840 1.00 89.94 198 SER A C 1
ATOM 1533 O O . SER A 1 198 ? -2.482 6.406 -14.894 1.00 89.94 198 SER A O 1
ATOM 1535 N N . MET A 1 199 ? -0.867 4.902 -15.296 1.00 92.00 199 MET A N 1
ATOM 1536 C CA . MET A 1 199 ? -1.764 3.897 -15.858 1.00 92.00 199 MET A CA 1
ATOM 1537 C C . MET A 1 199 ? -2.513 3.159 -14.737 1.00 92.00 199 MET A C 1
ATOM 1539 O O . MET A 1 199 ? -1.875 2.686 -13.795 1.00 92.00 199 MET A O 1
ATOM 1543 N N . PRO A 1 200 ? -3.843 2.984 -14.845 1.00 90.19 200 PRO A N 1
ATOM 1544 C CA . PRO A 1 200 ? -4.598 2.170 -13.898 1.00 90.19 200 PRO A CA 1
ATOM 1545 C C . PRO A 1 200 ? -4.084 0.725 -13.847 1.00 90.19 200 PRO A C 1
ATOM 1547 O O . PRO A 1 200 ? -3.869 0.112 -14.897 1.00 90.19 200 PRO A O 1
ATOM 1550 N N . SER A 1 201 ? -3.966 0.152 -12.643 1.00 88.81 201 SER A N 1
ATOM 1551 C CA . SER A 1 201 ? -3.451 -1.212 -12.425 1.00 88.81 201 SER A CA 1
ATOM 1552 C C . SER A 1 201 ? -4.078 -2.292 -13.325 1.00 88.81 201 SER A C 1
ATOM 1554 O O . SER A 1 201 ? -3.323 -3.096 -13.875 1.00 88.81 201 SER A O 1
ATOM 1556 N N . PRO A 1 202 ? -5.406 -2.302 -13.588 1.00 88.12 202 PRO A N 1
ATOM 1557 C CA . PRO A 1 202 ? -6.020 -3.304 -14.469 1.00 88.12 202 PRO A CA 1
ATOM 1558 C C . PRO A 1 202 ? -5.500 -3.285 -15.916 1.00 88.12 202 PRO A C 1
ATOM 1560 O O . PRO A 1 202 ? -5.563 -4.294 -16.618 1.00 88.12 202 PRO A O 1
ATOM 1563 N N . ASN A 1 203 ? -4.965 -2.150 -16.374 1.00 90.06 203 ASN A N 1
ATOM 1564 C CA . ASN A 1 203 ? -4.456 -1.987 -17.734 1.00 90.06 203 ASN A CA 1
ATOM 1565 C C . ASN A 1 203 ? -2.971 -2.346 -17.869 1.00 90.06 203 ASN A C 1
ATOM 1567 O O . ASN A 1 203 ? -2.499 -2.531 -18.993 1.00 90.06 203 ASN A O 1
ATOM 1571 N N . LEU A 1 204 ? -2.242 -2.520 -16.760 1.00 90.50 204 LEU A N 1
ATOM 1572 C CA . LEU A 1 204 ? -0.804 -2.800 -16.791 1.00 90.50 204 LEU A CA 1
ATOM 1573 C C . LEU A 1 204 ? -0.489 -4.071 -17.582 1.00 90.50 204 LEU A C 1
ATOM 1575 O O . LEU A 1 204 ? 0.446 -4.083 -18.374 1.00 90.50 204 LEU A O 1
ATOM 1579 N N . ARG A 1 205 ? -1.320 -5.117 -17.492 1.00 87.56 205 ARG A N 1
ATOM 1580 C CA . ARG A 1 205 ? -1.107 -6.351 -18.266 1.00 87.56 205 ARG A CA 1
ATOM 1581 C C . ARG A 1 205 ? -1.037 -6.102 -19.778 1.00 87.56 205 ARG A C 1
ATOM 1583 O O . ARG A 1 205 ? -0.248 -6.749 -20.466 1.00 87.56 205 ARG A O 1
ATOM 1590 N N . LYS A 1 206 ? -1.827 -5.152 -20.291 1.00 87.88 206 LYS A N 1
ATOM 1591 C CA . LYS A 1 206 ? -1.857 -4.784 -21.717 1.00 87.88 206 LYS A CA 1
ATOM 1592 C C . LYS A 1 206 ? -0.582 -4.043 -22.134 1.00 87.88 206 LYS A C 1
ATOM 1594 O O . LYS A 1 206 ? -0.064 -4.281 -23.222 1.00 87.88 206 LYS A O 1
ATOM 1599 N N . ALA A 1 207 ? -0.021 -3.219 -21.246 1.00 87.50 207 ALA A N 1
ATOM 1600 C CA . ALA A 1 207 ? 1.199 -2.451 -21.506 1.00 87.50 207 ALA A CA 1
ATOM 1601 C C . ALA A 1 207 ? 2.445 -3.325 -21.739 1.00 87.50 207 ALA A C 1
ATOM 1603 O O . ALA A 1 207 ? 3.420 -2.875 -22.346 1.00 87.50 207 ALA A O 1
ATOM 1604 N N . ARG A 1 208 ? 2.407 -4.601 -21.327 1.00 83.31 208 ARG A N 1
ATOM 1605 C CA . ARG A 1 208 ? 3.490 -5.566 -21.558 1.00 83.31 208 ARG A CA 1
ATOM 1606 C C . ARG A 1 208 ? 3.839 -5.739 -23.037 1.00 83.31 208 ARG A C 1
ATOM 1608 O O . ARG A 1 208 ? 4.996 -6.006 -23.345 1.00 83.31 208 ARG A O 1
ATOM 1615 N N . ALA A 1 209 ? 2.865 -5.579 -23.933 1.00 81.88 209 ALA A N 1
ATOM 1616 C CA . ALA A 1 209 ? 3.064 -5.726 -25.374 1.00 81.88 209 ALA A CA 1
ATOM 1617 C C . ALA A 1 209 ? 3.936 -4.616 -25.992 1.00 81.88 209 ALA A C 1
ATOM 1619 O O . ALA A 1 209 ? 4.496 -4.815 -27.063 1.00 81.88 209 ALA A O 1
ATOM 1620 N N . ILE A 1 210 ? 4.053 -3.461 -25.328 1.00 80.62 210 ILE A N 1
ATOM 1621 C CA . ILE A 1 210 ? 4.691 -2.256 -25.884 1.00 80.62 210 ILE A CA 1
ATOM 1622 C C . ILE A 1 210 ? 6.124 -2.079 -25.345 1.00 80.62 210 ILE A C 1
ATOM 1624 O O . ILE A 1 210 ? 6.919 -1.318 -25.894 1.00 80.62 210 ILE A O 1
ATOM 1628 N N . ARG A 1 211 ? 6.502 -2.793 -24.277 1.00 79.31 211 ARG A N 1
ATOM 1629 C CA . ARG A 1 211 ? 7.839 -2.672 -23.685 1.00 79.31 211 ARG A CA 1
ATOM 1630 C C . ARG A 1 211 ? 8.893 -3.491 -24.453 1.00 79.31 211 ARG A C 1
ATOM 1632 O O . ARG A 1 211 ? 8.630 -4.644 -24.791 1.00 79.31 211 ARG A O 1
ATOM 1639 N N . PRO A 1 212 ? 10.136 -2.984 -24.573 1.00 72.50 212 PRO A N 1
ATOM 1640 C CA . PRO A 1 212 ? 11.303 -3.795 -24.921 1.00 72.50 212 PRO A CA 1
ATOM 1641 C C . PRO A 1 212 ? 11.467 -5.053 -24.055 1.00 72.50 212 PRO A C 1
ATOM 1643 O O . PRO A 1 212 ? 11.188 -5.063 -22.851 1.00 72.50 212 PRO A O 1
ATOM 1646 N N . SER A 1 213 ? 11.971 -6.132 -24.656 1.00 74.25 213 SER A N 1
ATOM 1647 C CA . SER A 1 213 ? 12.188 -7.377 -23.920 1.00 74.25 213 SER A CA 1
ATOM 1648 C C . SER A 1 213 ? 13.262 -7.201 -22.824 1.00 74.25 213 SER A C 1
ATOM 1650 O O . SER A 1 213 ? 14.276 -6.532 -23.041 1.00 74.25 213 SER A O 1
ATOM 1652 N N . PRO A 1 214 ? 13.120 -7.836 -21.645 1.00 71.81 214 PRO A N 1
ATOM 1653 C CA . PRO A 1 214 ? 14.168 -7.805 -20.621 1.00 71.81 214 PRO A CA 1
ATOM 1654 C C . PRO A 1 214 ? 15.503 -8.397 -21.101 1.00 71.81 214 PRO A C 1
ATOM 1656 O O . PRO A 1 214 ? 16.564 -8.032 -20.597 1.00 71.81 214 PRO A O 1
ATOM 1659 N N . VAL A 1 215 ? 15.451 -9.314 -22.074 1.00 70.56 215 VAL A N 1
ATOM 1660 C CA . VAL A 1 215 ? 16.628 -9.951 -22.676 1.00 70.56 215 VAL A CA 1
ATOM 1661 C C . VAL A 1 215 ? 17.385 -8.957 -23.550 1.00 70.56 215 VAL A C 1
ATOM 1663 O O . VAL A 1 215 ? 18.586 -8.804 -23.359 1.00 70.56 215 VAL A O 1
ATOM 1666 N N . SER A 1 216 ? 16.696 -8.225 -24.432 1.00 66.75 216 SER A N 1
ATOM 1667 C CA . SER A 1 216 ? 17.327 -7.206 -25.282 1.00 66.75 216 SER A CA 1
ATOM 1668 C C . SER A 1 216 ? 18.018 -6.131 -24.445 1.00 66.75 216 SER A C 1
ATOM 1670 O O . SER A 1 216 ? 19.182 -5.836 -24.684 1.00 66.75 216 SER A O 1
ATOM 1672 N N . ILE A 1 217 ? 17.370 -5.652 -23.378 1.00 71.56 217 ILE A N 1
ATOM 1673 C CA . ILE A 1 217 ? 17.972 -4.664 -22.468 1.00 71.56 217 ILE A CA 1
ATOM 1674 C C . ILE A 1 217 ? 19.208 -5.214 -21.738 1.00 71.56 217 ILE A C 1
ATOM 1676 O O . ILE A 1 217 ? 20.200 -4.507 -21.559 1.00 71.56 217 ILE A O 1
ATOM 1680 N N . ARG A 1 218 ? 19.181 -6.481 -21.312 1.00 70.19 218 ARG A N 1
ATOM 1681 C CA . ARG A 1 218 ? 20.316 -7.100 -20.613 1.00 70.19 218 ARG A CA 1
ATOM 1682 C C . ARG A 1 218 ? 21.503 -7.347 -21.544 1.00 70.19 218 ARG A C 1
ATOM 1684 O O . ARG A 1 218 ? 22.642 -7.172 -21.116 1.00 70.19 218 ARG A O 1
ATOM 1691 N N . LEU A 1 219 ? 21.245 -7.749 -22.787 1.00 65.75 219 LEU A N 1
ATOM 1692 C CA . LEU A 1 219 ? 22.286 -7.933 -23.799 1.00 65.75 219 LEU A CA 1
ATOM 1693 C C . LEU A 1 219 ? 22.956 -6.601 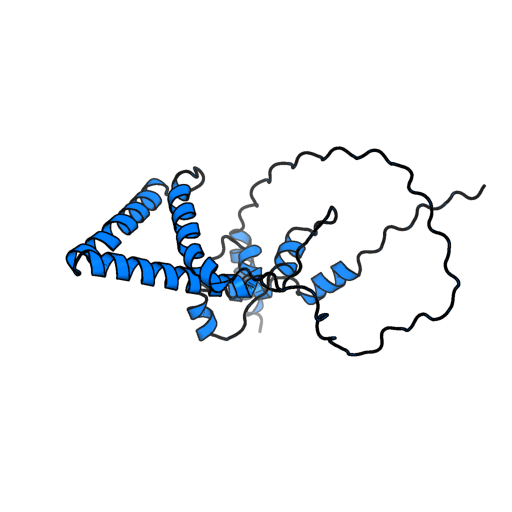-24.135 1.00 65.75 219 LEU A C 1
ATOM 1695 O O . LEU A 1 219 ? 24.178 -6.523 -24.104 1.00 65.75 219 LEU A O 1
ATOM 1699 N N . GLU A 1 220 ? 22.167 -5.545 -24.318 1.00 64.50 220 GLU A N 1
ATOM 1700 C CA . GLU A 1 220 ? 22.661 -4.197 -24.608 1.00 64.50 220 GLU A CA 1
ATOM 1701 C C . GLU A 1 220 ? 23.420 -3.561 -23.424 1.00 64.50 220 GLU A C 1
ATOM 1703 O O . GLU A 1 220 ? 24.281 -2.699 -23.600 1.00 64.50 220 GLU A O 1
ATOM 1708 N N . HIS A 1 221 ? 23.119 -3.975 -22.189 1.00 65.56 221 HIS A N 1
ATOM 1709 C CA . HIS A 1 221 ? 23.911 -3.610 -21.012 1.00 65.56 221 HIS A CA 1
ATOM 1710 C C . HIS A 1 221 ? 25.256 -4.342 -20.973 1.00 65.56 221 HIS A C 1
ATOM 1712 O O . HIS A 1 221 ? 26.270 -3.744 -20.626 1.00 65.56 221 HIS A O 1
ATOM 1718 N N . ARG A 1 222 ? 25.278 -5.621 -21.362 1.00 61.06 222 ARG A N 1
ATOM 1719 C CA . ARG A 1 222 ? 26.500 -6.433 -21.393 1.00 61.06 222 ARG A CA 1
ATOM 1720 C C . ARG A 1 222 ? 27.416 -6.080 -22.569 1.00 61.06 222 ARG A C 1
ATOM 1722 O O . ARG A 1 222 ? 28.618 -6.287 -22.465 1.00 61.06 222 ARG A O 1
ATOM 1729 N N . SER A 1 223 ? 26.857 -5.555 -23.659 1.00 57.41 223 SER A N 1
ATOM 1730 C CA . SER A 1 223 ? 27.577 -5.130 -24.863 1.00 57.41 223 SER A CA 1
ATOM 1731 C C . SER A 1 223 ? 28.017 -3.665 -24.840 1.00 57.41 223 SER A C 1
ATOM 1733 O O . SER A 1 223 ? 28.408 -3.151 -25.884 1.00 57.41 223 SER A O 1
ATOM 1735 N N . GLY A 1 224 ? 27.934 -2.971 -23.697 1.00 51.00 224 GLY A N 1
ATOM 1736 C CA . GLY A 1 224 ? 28.544 -1.652 -23.548 1.00 51.00 224 GLY A CA 1
ATOM 1737 C C . GLY A 1 224 ? 30.038 -1.752 -23.854 1.00 51.00 224 GLY A C 1
ATOM 1738 O O . GLY A 1 224 ? 30.800 -2.288 -23.054 1.00 51.00 224 GLY A O 1
ATOM 1739 N N . THR A 1 225 ? 30.435 -1.303 -25.043 1.00 44.22 225 THR A N 1
ATOM 1740 C CA . THR A 1 225 ? 31.819 -1.294 -25.512 1.00 44.22 225 THR A CA 1
ATOM 1741 C C . THR A 1 225 ? 32.681 -0.561 -24.481 1.00 44.22 225 THR A C 1
ATOM 1743 O O . THR A 1 225 ? 32.366 0.592 -24.171 1.00 44.22 225 THR A O 1
ATOM 1746 N N . PRO A 1 226 ? 33.754 -1.163 -23.929 1.00 43.03 226 PRO A N 1
ATOM 1747 C CA . PRO A 1 226 ? 34.709 -0.386 -23.155 1.00 43.03 226 PRO A CA 1
ATOM 1748 C C . PRO A 1 226 ? 35.260 0.699 -24.081 1.00 43.03 226 PRO A C 1
ATOM 1750 O O . PRO A 1 226 ? 35.649 0.401 -25.210 1.00 43.03 226 PRO A O 1
ATOM 1753 N N . ALA A 1 227 ? 35.226 1.955 -23.632 1.00 47.44 227 ALA A N 1
ATOM 1754 C CA . ALA A 1 227 ? 35.745 3.082 -24.394 1.00 47.44 227 ALA A CA 1
ATOM 1755 C C . ALA A 1 227 ? 37.131 2.727 -24.954 1.00 47.44 227 ALA A C 1
ATOM 1757 O O . ALA A 1 227 ? 38.034 2.372 -24.192 1.00 47.44 227 ALA A O 1
ATOM 1758 N N . SER A 1 228 ? 37.275 2.775 -26.282 1.00 41.62 228 SER A N 1
ATOM 1759 C CA . SER A 1 228 ? 38.545 2.514 -26.953 1.00 41.62 228 SER A CA 1
ATOM 1760 C C . SER A 1 228 ? 39.634 3.385 -26.318 1.00 41.62 228 SER A C 1
ATOM 1762 O O . SER A 1 228 ? 39.404 4.588 -26.143 1.00 41.62 228 SER A O 1
ATOM 1764 N N . PRO A 1 229 ? 40.803 2.827 -25.952 1.00 40.94 229 PRO A N 1
ATOM 1765 C CA . PRO A 1 229 ? 41.881 3.642 -25.420 1.00 40.94 229 PRO A CA 1
ATOM 1766 C C . PRO A 1 229 ? 42.280 4.696 -26.467 1.00 40.94 229 PRO A C 1
ATOM 1768 O O . PRO A 1 229 ? 42.226 4.411 -27.670 1.00 40.94 229 PRO A O 1
ATOM 1771 N N . PRO A 1 230 ? 42.642 5.921 -26.044 1.00 43.03 230 PRO A N 1
ATOM 1772 C CA . PRO A 1 230 ? 43.066 6.959 -26.973 1.00 43.03 230 PRO A CA 1
ATOM 1773 C C . PRO A 1 230 ? 44.248 6.442 -27.797 1.00 43.03 230 PRO A C 1
ATOM 1775 O O . PRO A 1 230 ? 45.195 5.886 -27.241 1.00 43.03 230 PRO A O 1
ATOM 1778 N N . ARG A 1 231 ? 44.172 6.602 -29.126 1.00 48.03 231 ARG A N 1
ATOM 1779 C CA . ARG A 1 231 ? 45.284 6.315 -30.038 1.00 48.03 231 ARG A CA 1
ATOM 1780 C C . ARG A 1 231 ? 46.496 7.118 -29.568 1.00 48.03 231 ARG A C 1
ATOM 1782 O O . ARG A 1 231 ? 46.503 8.340 -29.682 1.00 48.03 231 ARG A O 1
ATOM 1789 N N . GLU A 1 232 ? 47.497 6.422 -29.042 1.00 46.22 232 GLU A N 1
ATOM 1790 C CA . GLU A 1 232 ? 48.838 6.966 -28.866 1.00 46.22 232 GLU A CA 1
ATOM 1791 C C . GLU A 1 232 ? 49.327 7.418 -30.244 1.00 46.22 232 GLU A C 1
ATOM 1793 O O . GLU A 1 232 ? 49.443 6.614 -31.175 1.00 46.22 232 GLU A O 1
ATOM 1798 N N . ALA A 1 233 ? 49.549 8.725 -30.388 1.00 49.97 233 ALA A N 1
ATOM 1799 C CA . ALA A 1 233 ? 50.340 9.251 -31.483 1.00 49.97 233 ALA A CA 1
ATOM 1800 C C . ALA A 1 233 ? 51.735 8.631 -31.340 1.00 49.97 233 ALA A C 1
ATOM 1802 O O . ALA A 1 233 ? 52.428 8.872 -30.351 1.00 49.97 233 ALA A O 1
ATOM 1803 N N . ARG A 1 234 ? 52.090 7.748 -32.278 1.00 44.72 234 ARG A N 1
ATOM 1804 C CA . ARG A 1 234 ? 53.461 7.251 -32.404 1.00 44.72 234 ARG A CA 1
ATOM 1805 C C . ARG A 1 234 ? 54.379 8.427 -32.777 1.00 44.72 234 ARG A C 1
ATOM 1807 O O . ARG A 1 234 ? 53.897 9.317 -33.479 1.00 44.72 234 ARG A O 1
ATOM 1814 N N . PRO A 1 235 ? 55.623 8.429 -32.266 1.00 56.47 235 PRO A N 1
ATOM 1815 C CA . PRO A 1 235 ? 56.564 9.539 -32.403 1.00 56.47 235 PRO A CA 1
ATOM 1816 C C . PRO A 1 235 ? 56.918 9.844 -33.857 1.00 56.47 235 PRO A C 1
ATOM 1818 O O . PRO A 1 235 ? 56.919 8.893 -34.674 1.00 56.47 235 PRO A O 1
#